Protein AF-A0A0F8ZFA3-F1 (afdb_monomer_lite)

Secondary structure (DSSP, 8-state):
--S-GGGTEEEEEEE-TTSSS-SEEE-B--EEESEEEE----TT--SS-EEEEEE-SBTTBB-TT-EEES-EEE--S-TT--EEEEEES-BS-EEES-EEE--SSS-EEEEEEEE---TTS-PPPSBS-EEES-EEESEEEEEEE-TT-----SEEES-EEPPPTT-TT--EEEEE------TT-----EEE-EEE-STTTT-SSTTS---HHHHHHTT-EE-S-EEEPP-

Structure (mmCIF, N/CA/C/O backbone):
data_AF-A0A0F8ZFA3-F1
#
_entry.id   AF-A0A0F8ZFA3-F1
#
loop_
_atom_site.group_PDB
_atom_site.id
_atom_site.type_symbol
_atom_site.label_atom_id
_atom_site.label_alt_id
_atom_site.label_comp_id
_atom_site.label_asym_id
_atom_site.label_entity_id
_atom_site.label_seq_id
_atom_site.pdbx_PDB_ins_code
_atom_site.Cartn_x
_atom_site.Cartn_y
_atom_site.Cartn_z
_atom_site.occupancy
_atom_site.B_iso_or_equiv
_atom_site.auth_seq_id
_atom_site.auth_comp_id
_atom_site.auth_asym_id
_atom_site.auth_atom_id
_atom_site.pdbx_PDB_model_num
ATOM 1 N N . TRP A 1 1 ? -10.335 -19.748 -10.833 1.00 47.91 1 TRP A N 1
ATOM 2 C CA . TRP A 1 1 ? -9.251 -20.535 -10.216 1.00 47.91 1 TRP A CA 1
ATOM 3 C C . TRP A 1 1 ? -9.582 -20.750 -8.748 1.00 47.91 1 TRP A C 1
ATOM 5 O O . TRP A 1 1 ? -9.912 -19.781 -8.081 1.00 47.91 1 TRP A O 1
ATOM 15 N N . GLY A 1 2 ? -9.582 -22.001 -8.275 1.00 59.97 2 GLY A N 1
ATOM 16 C CA . GLY A 1 2 ? -10.076 -22.413 -6.948 1.00 59.97 2 GLY A CA 1
ATOM 17 C C . GLY A 1 2 ? -9.141 -22.133 -5.764 1.00 59.97 2 GLY A C 1
ATOM 18 O O . GLY A 1 2 ? -9.181 -22.863 -4.781 1.00 59.97 2 GLY A O 1
ATOM 19 N N . MET A 1 3 ? -8.283 -21.115 -5.854 1.00 65.62 3 MET A N 1
ATOM 20 C CA . MET A 1 3 ? -7.496 -20.654 -4.708 1.00 65.62 3 MET A CA 1
ATOM 21 C C . MET A 1 3 ? -8.322 -19.691 -3.863 1.00 65.62 3 MET A C 1
ATOM 23 O O . MET A 1 3 ? -9.056 -18.857 -4.400 1.00 65.62 3 MET A O 1
ATOM 27 N N . SER A 1 4 ? -8.157 -19.780 -2.540 1.00 68.94 4 SER A N 1
ATOM 28 C CA . SER A 1 4 ? -8.679 -18.766 -1.625 1.00 68.94 4 SER A CA 1
ATOM 29 C C . SER A 1 4 ? -8.237 -17.378 -2.103 1.00 68.94 4 SER A C 1
ATOM 31 O O . SER A 1 4 ? -7.054 -17.213 -2.421 1.00 68.94 4 SER A O 1
ATOM 33 N N . PRO A 1 5 ? -9.136 -16.376 -2.151 1.00 67.75 5 PRO A N 1
ATOM 34 C CA . PRO A 1 5 ? -8.777 -15.004 -2.498 1.00 67.75 5 PRO A CA 1
ATOM 35 C C . PRO A 1 5 ? -7.551 -14.478 -1.741 1.00 67.75 5 PRO A C 1
ATOM 37 O O . PRO A 1 5 ? -6.695 -13.843 -2.343 1.00 67.75 5 PRO A O 1
ATOM 40 N N . ARG A 1 6 ? -7.395 -14.865 -0.469 1.00 66.31 6 ARG A N 1
ATOM 41 C CA . ARG A 1 6 ? -6.261 -14.481 0.389 1.00 66.31 6 ARG A CA 1
ATOM 42 C C . ARG A 1 6 ? -4.913 -15.071 -0.030 1.00 66.31 6 ARG A C 1
ATOM 44 O O . ARG A 1 6 ? -3.864 -14.596 0.392 1.00 66.31 6 ARG A O 1
ATOM 51 N N . HIS A 1 7 ? -4.922 -16.138 -0.823 1.00 70.44 7 HIS A N 1
ATOM 52 C CA . HIS A 1 7 ? -3.706 -16.823 -1.263 1.00 70.44 7 HIS A CA 1
ATOM 53 C C . HIS A 1 7 ? -3.337 -16.524 -2.717 1.00 70.44 7 HIS A C 1
ATOM 55 O O . HIS A 1 7 ? -2.330 -17.036 -3.199 1.00 70.44 7 HIS A O 1
ATOM 61 N N . ARG A 1 8 ? -4.103 -15.680 -3.426 1.00 74.31 8 ARG A N 1
ATOM 62 C CA . ARG A 1 8 ? -3.733 -15.233 -4.780 1.00 74.31 8 ARG A CA 1
ATOM 63 C C . ARG A 1 8 ? -2.332 -14.611 -4.766 1.00 74.31 8 ARG A C 1
ATOM 65 O O . ARG A 1 8 ? -1.925 -14.016 -3.776 1.00 74.31 8 ARG A O 1
ATOM 72 N N . GLY A 1 9 ? -1.566 -14.838 -5.829 1.00 71.25 9 GLY A N 1
ATOM 73 C CA . GLY A 1 9 ? -0.175 -14.393 -5.937 1.00 71.25 9 GLY A CA 1
ATOM 74 C C . GLY A 1 9 ? 0.862 -15.247 -5.202 1.00 71.25 9 GLY A C 1
ATOM 75 O O . GLY A 1 9 ? 2.001 -15.267 -5.643 1.00 71.25 9 GLY A O 1
ATOM 76 N N . GLU A 1 10 ? 0.503 -16.027 -4.174 1.00 76.31 10 GLU A N 1
ATOM 77 C CA . GLU A 1 10 ? 1.477 -16.762 -3.340 1.00 76.31 10 GLU A CA 1
ATOM 78 C C . GLU A 1 10 ? 2.384 -17.709 -4.143 1.00 76.31 10 GLU A C 1
ATOM 80 O O . GLU A 1 10 ? 3.598 -17.726 -3.948 1.00 76.31 10 GLU A O 1
ATOM 85 N N . PHE A 1 11 ? 1.820 -18.427 -5.115 1.00 79.06 11 PHE A N 1
ATOM 86 C CA . PHE A 1 11 ? 2.559 -19.370 -5.968 1.00 79.06 11 PHE A CA 1
ATOM 87 C C . PHE A 1 11 ? 3.069 -18.754 -7.282 1.00 79.06 11 PHE A C 1
ATOM 89 O O . PHE A 1 11 ? 3.661 -19.449 -8.103 1.00 79.06 11 PHE A O 1
ATOM 96 N N . CYS A 1 12 ? 2.854 -17.451 -7.479 1.00 83.12 12 CYS A N 1
ATOM 97 C CA . CYS A 1 12 ? 3.374 -16.660 -8.597 1.00 83.12 12 CYS A CA 1
ATOM 98 C C . CYS A 1 12 ? 4.129 -15.437 -8.052 1.00 83.12 12 CYS A C 1
ATOM 100 O O . CYS A 1 12 ? 3.949 -14.315 -8.528 1.00 83.12 12 CYS A O 1
ATOM 102 N N . THR A 1 13 ? 4.917 -15.663 -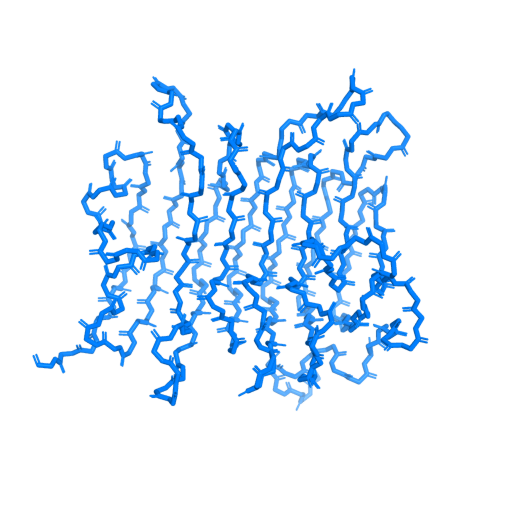6.998 1.00 88.94 13 THR A N 1
ATOM 103 C CA . THR A 1 13 ? 5.621 -14.610 -6.266 1.00 88.94 13 THR A CA 1
ATOM 104 C C . THR A 1 13 ? 6.939 -14.261 -6.948 1.00 88.94 13 THR A C 1
ATOM 106 O O . THR A 1 13 ? 7.754 -15.144 -7.214 1.00 88.94 13 THR A O 1
ATOM 109 N N . ILE A 1 14 ? 7.166 -12.970 -7.189 1.00 89.75 14 ILE A N 1
ATOM 110 C CA . ILE A 1 14 ? 8.498 -12.427 -7.449 1.00 89.75 14 ILE A CA 1
ATOM 111 C C . ILE A 1 14 ? 9.176 -12.242 -6.096 1.00 89.75 14 ILE A C 1
ATOM 113 O O . ILE A 1 14 ? 8.665 -11.531 -5.228 1.00 89.75 14 ILE A O 1
ATOM 117 N N . ASP A 1 15 ? 10.309 -12.910 -5.924 1.00 86.69 15 ASP A N 1
ATOM 118 C CA . ASP A 1 15 ? 11.030 -12.968 -4.663 1.00 86.69 15 ASP A CA 1
ATOM 119 C C . ASP A 1 15 ? 12.437 -12.376 -4.820 1.00 86.69 15 ASP A C 1
ATOM 121 O O . ASP A 1 15 ? 13.279 -12.949 -5.510 1.00 86.69 15 ASP A O 1
ATOM 125 N N . SER A 1 16 ? 12.696 -11.235 -4.177 1.00 81.25 16 SER A N 1
ATOM 126 C CA . SER A 1 16 ? 14.048 -10.668 -4.049 1.00 81.25 16 SER A CA 1
ATOM 127 C C . SER A 1 16 ? 14.657 -10.921 -2.677 1.00 81.25 16 SER A C 1
ATOM 129 O O . SER A 1 16 ? 15.723 -10.398 -2.378 1.00 81.25 16 SER A O 1
ATOM 131 N N . SER A 1 17 ? 14.018 -11.724 -1.832 1.00 65.00 17 SER A N 1
ATOM 132 C CA . SER A 1 17 ? 14.284 -11.799 -0.396 1.00 65.00 17 SER A CA 1
ATOM 133 C C . SER A 1 17 ? 15.653 -12.368 0.032 1.00 65.00 17 SER A C 1
ATOM 135 O O . SER A 1 17 ? 15.923 -12.498 1.227 1.00 65.00 17 SER A O 1
ATOM 137 N N . HIS A 1 18 ? 16.516 -12.696 -0.932 1.00 64.81 18 HIS A N 1
ATOM 138 C CA . HIS A 1 18 ? 17.909 -13.125 -0.754 1.00 64.81 18 HIS A CA 1
ATOM 139 C C . HIS A 1 18 ? 18.919 -12.147 -1.390 1.00 64.81 18 HIS A C 1
ATOM 141 O O . HIS A 1 18 ? 20.112 -12.437 -1.456 1.00 64.81 18 HIS A O 1
ATOM 147 N N . THR A 1 19 ? 18.444 -11.008 -1.893 1.00 62.12 19 THR A N 1
ATOM 148 C CA . THR A 1 19 ? 19.218 -9.954 -2.560 1.00 62.12 19 THR A CA 1
ATOM 149 C C . THR A 1 19 ? 18.890 -8.601 -1.941 1.00 62.12 19 THR A C 1
ATOM 151 O O . THR A 1 19 ? 17.807 -8.428 -1.393 1.00 62.12 19 THR A O 1
ATOM 154 N N . ASP A 1 20 ? 19.792 -7.627 -2.045 1.00 70.75 20 ASP A N 1
ATOM 155 C CA . ASP A 1 20 ? 19.515 -6.281 -1.546 1.00 70.75 20 ASP A CA 1
ATOM 156 C C . ASP A 1 20 ? 18.407 -5.598 -2.371 1.00 70.75 20 ASP A C 1
ATOM 158 O O . ASP A 1 20 ? 18.604 -5.289 -3.548 1.00 70.75 20 ASP A O 1
ATOM 162 N N . GLY A 1 21 ? 17.255 -5.322 -1.745 1.00 77.38 21 GLY A N 1
ATOM 163 C CA . GLY A 1 21 ? 16.212 -4.448 -2.298 1.00 77.38 21 GLY A CA 1
ATOM 164 C C . GLY A 1 21 ? 14.831 -5.072 -2.572 1.00 77.38 21 GLY A C 1
ATOM 165 O O . GLY A 1 21 ? 14.562 -6.228 -2.228 1.00 77.38 21 GLY A O 1
ATOM 166 N N . PRO A 1 22 ? 13.915 -4.279 -3.170 1.00 86.44 22 PRO A N 1
ATOM 167 C CA . PRO A 1 22 ? 12.530 -4.683 -3.400 1.00 86.44 22 PRO A CA 1
ATOM 168 C C . PRO A 1 22 ? 12.418 -5.756 -4.488 1.00 86.44 22 PRO A C 1
ATOM 170 O O . PRO A 1 22 ? 13.243 -5.822 -5.398 1.00 86.44 22 PRO A O 1
ATOM 173 N N . ALA A 1 23 ? 11.336 -6.535 -4.444 1.00 89.56 23 ALA A N 1
ATOM 174 C CA . ALA A 1 23 ? 11.000 -7.525 -5.468 1.00 89.56 23 ALA A CA 1
ATOM 175 C C . ALA A 1 23 ? 10.749 -6.870 -6.828 1.00 89.56 23 ALA A C 1
ATOM 177 O O . ALA A 1 23 ? 11.053 -7.437 -7.876 1.00 89.56 23 ALA A O 1
ATOM 178 N N . ALA A 1 24 ? 10.198 -5.656 -6.807 1.00 90.25 24 ALA A N 1
ATOM 179 C CA . ALA A 1 24 ? 9.996 -4.848 -7.994 1.00 90.25 24 ALA A CA 1
ATOM 180 C C . ALA A 1 24 ? 10.166 -3.358 -7.689 1.00 90.25 24 ALA A C 1
ATOM 182 O O . ALA A 1 24 ? 9.701 -2.848 -6.666 1.00 90.25 24 ALA A O 1
ATOM 183 N N . ARG A 1 25 ? 10.783 -2.647 -8.635 1.00 91.44 25 ARG A N 1
ATOM 184 C CA . ARG A 1 25 ? 10.748 -1.187 -8.714 1.00 91.44 25 ARG A CA 1
ATOM 185 C C . ARG A 1 25 ? 10.045 -0.787 -10.003 1.00 91.44 25 ARG A C 1
ATOM 187 O O . ARG A 1 25 ? 10.526 -1.094 -11.091 1.00 91.44 25 ARG A O 1
ATOM 194 N N . ILE A 1 26 ? 8.915 -0.109 -9.869 1.00 92.19 26 ILE A N 1
ATOM 195 C CA . ILE A 1 26 ? 8.087 0.350 -10.980 1.00 92.19 26 ILE A CA 1
ATOM 196 C C . ILE A 1 26 ? 8.374 1.828 -11.192 1.00 92.19 26 ILE A C 1
ATOM 198 O O . ILE A 1 26 ? 8.230 2.636 -10.281 1.00 92.19 26 ILE A O 1
ATOM 202 N N . THR A 1 27 ? 8.796 2.165 -12.404 1.00 90.62 27 THR A N 1
ATOM 203 C CA . THR A 1 27 ? 9.165 3.529 -12.807 1.00 90.62 27 THR A CA 1
ATOM 204 C C . THR A 1 27 ? 8.320 4.031 -13.973 1.00 90.62 27 THR A C 1
ATOM 206 O O . THR A 1 27 ? 8.556 5.129 -14.475 1.00 90.62 27 THR A O 1
ATOM 209 N N . LYS A 1 28 ? 7.360 3.223 -14.436 1.00 90.25 28 LYS A N 1
ATOM 210 C CA . LYS A 1 28 ? 6.384 3.566 -15.471 1.00 90.25 28 LYS A CA 1
ATOM 211 C C . LYS A 1 28 ? 5.040 2.929 -15.154 1.00 90.25 28 LYS A C 1
ATOM 213 O O . LYS A 1 28 ? 5.013 1.784 -14.708 1.00 90.25 28 LYS A O 1
ATOM 218 N N . GLY A 1 29 ? 3.965 3.675 -15.400 1.00 90.19 29 GLY A N 1
ATOM 219 C CA . GLY A 1 29 ? 2.592 3.215 -1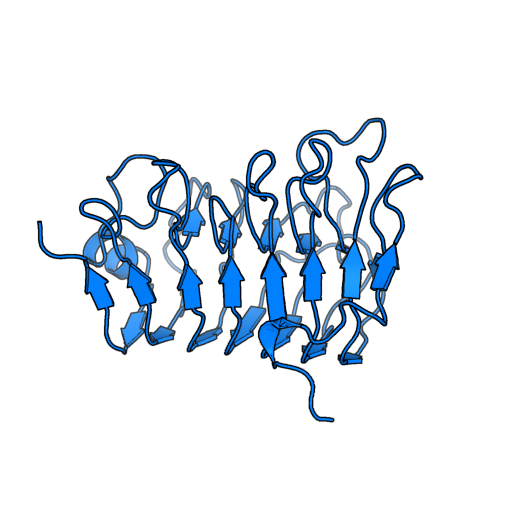5.213 1.00 90.19 29 GLY A CA 1
ATOM 220 C C . GLY A 1 29 ? 2.337 1.857 -15.861 1.00 90.19 29 GLY A C 1
ATOM 221 O O . GLY A 1 29 ? 2.652 1.641 -17.034 1.00 90.19 29 GLY A O 1
ATOM 222 N N . CYS A 1 30 ? 1.779 0.926 -15.092 1.00 94.69 30 CYS A N 1
ATOM 223 C CA . CYS A 1 30 ? 1.456 -0.410 -15.575 1.00 94.69 30 CYS A CA 1
ATOM 224 C C . CYS A 1 30 ? 0.260 -1.016 -14.837 1.00 94.69 30 CYS A C 1
ATOM 226 O O . CYS A 1 30 ? -0.173 -0.536 -13.793 1.00 94.69 30 CYS A O 1
ATOM 228 N N . THR A 1 31 ? -0.281 -2.104 -15.376 1.00 97.19 31 THR A N 1
ATOM 229 C CA . THR A 1 31 ? -1.288 -2.908 -14.681 1.00 97.19 31 THR A CA 1
ATOM 230 C C . THR A 1 31 ? -0.693 -4.262 -14.342 1.00 97.19 31 THR A C 1
ATOM 232 O O . THR A 1 31 ? -0.181 -4.957 -15.220 1.00 97.19 31 THR A O 1
ATOM 235 N N . ILE A 1 32 ? -0.769 -4.638 -13.069 1.00 95.56 32 ILE A N 1
ATOM 236 C CA . ILE A 1 32 ? -0.257 -5.901 -12.551 1.00 95.56 32 ILE A CA 1
ATOM 237 C C . ILE A 1 32 ? -1.398 -6.644 -11.870 1.00 95.56 32 ILE A C 1
ATOM 239 O O . ILE A 1 32 ? -2.048 -6.113 -10.970 1.00 95.56 32 ILE A O 1
ATOM 243 N N . ILE A 1 33 ? -1.644 -7.877 -12.319 1.00 93.50 33 ILE A N 1
ATOM 244 C CA . ILE A 1 33 ? -2.782 -8.679 -11.872 1.00 93.50 33 ILE A CA 1
ATOM 245 C C . ILE A 1 33 ? -2.304 -10.035 -11.363 1.00 93.50 33 ILE A C 1
ATOM 247 O O . ILE A 1 33 ? -1.624 -10.762 -12.086 1.00 93.50 33 ILE A O 1
ATOM 251 N N . GLY A 1 34 ? -2.704 -10.400 -10.145 1.00 90.75 34 GLY A N 1
ATOM 252 C CA . GLY A 1 34 ? -2.564 -11.765 -9.634 1.00 90.75 34 GLY A CA 1
ATOM 253 C C . GLY A 1 34 ? -1.155 -12.188 -9.207 1.00 90.75 34 GLY A C 1
ATOM 254 O O . GLY A 1 34 ? -0.965 -13.369 -8.913 1.00 90.75 34 GLY A O 1
ATOM 255 N N . LEU A 1 35 ? -0.177 -11.276 -9.188 1.00 92.62 35 LEU A N 1
ATOM 256 C CA . LEU A 1 35 ? 1.209 -11.573 -8.802 1.00 92.62 35 LEU A CA 1
ATOM 257 C C . LEU A 1 35 ? 1.436 -11.430 -7.294 1.00 92.62 35 LEU A C 1
ATOM 259 O O . LEU A 1 35 ? 0.801 -10.614 -6.623 1.00 92.62 35 LEU A O 1
ATOM 263 N N . GLY A 1 36 ? 2.362 -12.233 -6.771 1.00 92.81 36 GLY A N 1
ATOM 264 C CA . GLY A 1 36 ? 2.896 -12.081 -5.420 1.00 92.81 36 GLY A CA 1
ATOM 265 C C . GLY A 1 36 ? 4.212 -11.302 -5.421 1.00 92.81 36 GLY A C 1
ATOM 266 O O . GLY A 1 36 ? 4.971 -11.369 -6.387 1.00 92.81 36 GLY A O 1
ATOM 267 N N . PHE A 1 37 ? 4.516 -10.616 -4.323 1.00 92.69 37 PHE A N 1
ATOM 268 C CA . PHE A 1 37 ? 5.778 -9.910 -4.114 1.00 92.69 37 PHE A CA 1
ATOM 269 C C . PHE A 1 37 ? 6.322 -10.169 -2.710 1.00 92.69 37 PHE A C 1
ATOM 271 O O . PHE A 1 37 ? 5.622 -9.945 -1.719 1.00 92.69 37 PHE A O 1
ATOM 278 N N . ALA A 1 38 ? 7.581 -10.601 -2.641 1.00 88.81 38 ALA A N 1
ATOM 279 C CA . ALA A 1 38 ? 8.335 -10.782 -1.406 1.00 88.81 38 ALA A CA 1
ATOM 280 C C . ALA A 1 38 ? 9.701 -10.092 -1.534 1.00 88.81 38 ALA A C 1
ATOM 282 O O . ALA A 1 38 ? 10.516 -10.452 -2.381 1.00 88.81 38 ALA A O 1
ATOM 283 N N . GLY A 1 39 ? 9.928 -9.058 -0.723 1.00 74.62 39 GLY A N 1
ATOM 284 C 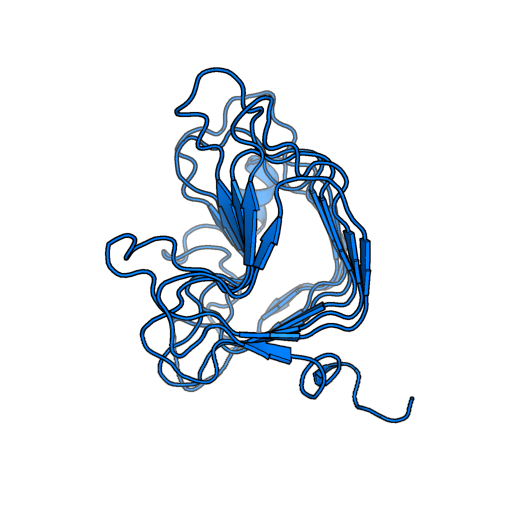CA . GLY A 1 39 ? 11.164 -8.270 -0.744 1.00 74.62 39 GLY A CA 1
ATOM 285 C C . GLY A 1 39 ? 12.223 -8.764 0.243 1.00 74.62 39 GLY A C 1
ATOM 286 O O . GLY A 1 39 ? 11.933 -9.575 1.124 1.00 74.62 39 GLY A O 1
ATOM 287 N N . ALA A 1 40 ? 13.434 -8.214 0.144 1.00 67.38 40 ALA A N 1
ATOM 288 C CA . ALA A 1 40 ? 14.435 -8.232 1.214 1.00 67.38 40 ALA A CA 1
ATOM 289 C C . ALA A 1 40 ? 14.784 -6.812 1.667 1.00 67.38 40 ALA A C 1
ATOM 291 O O . ALA A 1 40 ? 14.387 -5.816 1.059 1.00 67.38 40 ALA A O 1
ATOM 292 N N . GLN A 1 41 ? 15.564 -6.738 2.744 1.00 61.12 41 GLN A N 1
ATOM 293 C CA . GLN A 1 41 ? 16.226 -5.512 3.162 1.00 61.12 41 GLN A CA 1
ATOM 294 C C . GLN A 1 41 ? 17.114 -5.022 2.019 1.00 61.12 41 GLN A C 1
ATOM 296 O O . GLN A 1 41 ? 17.850 -5.809 1.432 1.00 61.12 41 GLN A O 1
ATOM 301 N N . ALA A 1 42 ? 17.081 -3.728 1.710 1.00 54.44 42 ALA A N 1
ATOM 302 C CA . ALA A 1 42 ? 18.192 -3.112 1.000 1.00 54.44 42 ALA A CA 1
ATOM 303 C C . ALA A 1 42 ? 19.291 -2.830 2.030 1.00 54.44 42 ALA A C 1
ATOM 305 O O . ALA A 1 42 ? 19.042 -2.098 2.996 1.00 54.44 42 ALA A O 1
ATOM 306 N N . SER A 1 43 ? 20.498 -3.371 1.852 1.00 46.53 43 SER A N 1
ATOM 307 C CA . SER A 1 43 ? 21.660 -2.881 2.593 1.00 46.53 43 SER A CA 1
ATOM 308 C C . SER A 1 43 ? 21.798 -1.361 2.362 1.00 46.53 43 SER A C 1
ATOM 310 O O . SER A 1 43 ? 22.024 -0.885 1.253 1.00 46.53 43 SER A O 1
ATOM 312 N N . GLY A 1 44 ? 21.553 -0.566 3.410 1.00 47.47 44 GLY A N 1
ATOM 313 C CA . GLY A 1 44 ? 21.683 0.899 3.380 1.00 47.47 44 GLY A CA 1
ATOM 314 C C . GLY A 1 44 ? 20.391 1.730 3.368 1.00 47.47 44 GLY A C 1
ATOM 315 O O . GLY A 1 44 ? 20.494 2.933 3.590 1.00 47.47 44 GLY A O 1
ATOM 316 N N . ASP A 1 45 ? 19.198 1.140 3.207 1.00 50.12 45 ASP A N 1
ATOM 317 C CA . ASP A 1 45 ? 17.912 1.868 3.285 1.00 50.12 45 ASP A CA 1
ATOM 318 C C . ASP A 1 45 ? 16.994 1.214 4.332 1.00 50.12 45 ASP A C 1
ATOM 320 O O . ASP A 1 45 ? 16.065 0.461 4.032 1.00 50.12 45 ASP A O 1
ATOM 324 N N . ASN A 1 46 ? 17.352 1.396 5.608 1.00 56.81 46 ASN A N 1
ATOM 325 C CA . ASN A 1 46 ? 16.813 0.581 6.702 1.00 56.81 46 ASN A CA 1
ATOM 326 C C . ASN A 1 46 ? 15.384 0.952 7.134 1.00 56.81 46 ASN A C 1
ATOM 328 O O . ASN A 1 46 ? 14.746 0.161 7.824 1.00 56.81 46 ASN A O 1
ATOM 332 N N . SER A 1 47 ? 14.883 2.133 6.763 1.00 65.38 47 SER A N 1
ATOM 333 C CA . SER A 1 47 ? 13.643 2.671 7.331 1.00 65.38 47 SER A CA 1
ATOM 334 C C . SER A 1 47 ? 12.458 2.609 6.377 1.00 65.38 47 SER A C 1
ATOM 336 O O . SER A 1 47 ? 11.330 2.656 6.856 1.00 65.38 47 SER A O 1
ATOM 338 N N . LYS A 1 48 ? 12.690 2.443 5.065 1.00 78.62 48 LYS A N 1
ATOM 339 C CA . LYS A 1 48 ? 11.662 2.402 4.001 1.00 78.62 48 LYS A CA 1
ATOM 340 C C . LYS A 1 48 ? 11.724 1.136 3.132 1.00 78.62 48 LYS A C 1
ATOM 342 O O . LYS A 1 48 ? 11.191 1.103 2.020 1.00 78.62 48 LYS A O 1
ATOM 347 N N . SER A 1 49 ? 12.359 0.075 3.635 1.00 84.56 49 SER A N 1
ATOM 348 C CA . SER A 1 49 ? 12.447 -1.210 2.934 1.00 84.56 49 SER A CA 1
ATOM 349 C C . SER A 1 49 ? 11.054 -1.781 2.651 1.00 84.56 49 SER A C 1
ATOM 351 O O . SER A 1 49 ? 10.208 -1.875 3.541 1.00 84.56 49 SER A O 1
ATOM 353 N N . SER A 1 50 ? 10.803 -2.138 1.390 1.00 88.38 50 SER A N 1
ATOM 354 C CA . SER A 1 50 ? 9.462 -2.483 0.909 1.00 88.38 50 SER A CA 1
ATOM 355 C C . SER A 1 50 ? 9.496 -3.647 -0.071 1.00 88.38 50 SER A C 1
ATOM 357 O O . SER A 1 50 ? 10.480 -3.804 -0.794 1.00 88.38 50 SER A O 1
ATOM 359 N N . THR A 1 51 ? 8.426 -4.447 -0.150 1.00 90.75 51 THR A N 1
ATOM 360 C CA . THR A 1 51 ? 8.359 -5.517 -1.167 1.00 90.75 51 THR A CA 1
ATOM 361 C C . THR A 1 51 ? 8.307 -4.942 -2.580 1.00 90.75 51 THR A C 1
ATOM 363 O O . THR A 1 51 ? 8.936 -5.483 -3.486 1.00 90.75 51 THR A O 1
ATOM 366 N N . VAL A 1 52 ? 7.622 -3.812 -2.764 1.00 92.88 52 VAL A N 1
ATOM 367 C CA . VAL A 1 52 ? 7.509 -3.108 -4.044 1.00 92.88 52 VAL A CA 1
ATOM 368 C C . VAL A 1 52 ? 7.683 -1.610 -3.834 1.00 92.88 52 VAL A C 1
ATOM 370 O O . VAL A 1 52 ? 7.180 -1.051 -2.861 1.00 92.88 52 VAL A O 1
ATOM 373 N N . VAL A 1 53 ? 8.368 -0.956 -4.772 1.00 91.19 53 VAL A N 1
ATOM 374 C CA . VAL A 1 53 ? 8.509 0.506 -4.817 1.00 91.19 53 VAL A CA 1
ATOM 375 C C . VAL A 1 53 ? 7.913 1.040 -6.113 1.00 91.19 53 VAL A C 1
ATOM 377 O O . VAL A 1 53 ? 8.296 0.591 -7.195 1.00 91.19 53 VAL A O 1
ATOM 380 N N . LEU A 1 54 ? 7.011 2.015 -6.010 1.00 91.44 54 LEU A N 1
ATOM 381 C CA . LEU A 1 54 ? 6.534 2.822 -7.132 1.00 91.44 54 LEU A CA 1
ATOM 382 C C . LEU A 1 54 ? 7.222 4.177 -7.040 1.00 91.44 54 LEU A C 1
ATOM 384 O O . LEU A 1 54 ? 7.018 4.916 -6.078 1.00 91.44 54 LEU A O 1
ATOM 388 N N . ASP A 1 55 ? 8.056 4.474 -8.030 1.00 87.75 55 ASP A N 1
ATOM 389 C CA . ASP A 1 55 ? 8.893 5.667 -8.045 1.00 87.75 55 ASP A CA 1
ATOM 390 C C . ASP A 1 55 ? 8.359 6.680 -9.063 1.00 87.75 55 ASP A C 1
ATOM 392 O O . ASP A 1 55 ? 8.333 6.416 -10.270 1.00 87.75 55 ASP A O 1
ATOM 396 N N . GLY A 1 56 ? 7.916 7.824 -8.545 1.00 82.31 56 GLY A N 1
ATOM 397 C CA . GLY A 1 56 ? 7.410 8.974 -9.288 1.00 82.31 56 GLY A CA 1
ATOM 398 C C . GLY A 1 56 ? 8.280 10.229 -9.141 1.00 82.31 56 GLY A C 1
ATOM 399 O O . GLY A 1 56 ? 7.830 11.336 -9.436 1.00 82.31 56 GLY A O 1
ATOM 400 N N . THR A 1 57 ? 9.502 10.093 -8.612 1.00 77.38 57 THR A N 1
ATOM 401 C CA . THR A 1 57 ? 10.288 11.235 -8.106 1.00 77.38 57 THR A CA 1
ATOM 402 C C . THR A 1 57 ? 11.005 12.065 -9.171 1.00 77.38 57 THR A C 1
ATOM 404 O O . THR A 1 57 ? 11.533 13.137 -8.860 1.00 77.38 57 THR A O 1
ATOM 407 N N . GLY A 1 58 ? 11.016 11.630 -10.432 1.00 69.50 58 GLY A N 1
ATOM 408 C CA . GLY A 1 58 ? 11.690 12.345 -11.512 1.00 69.50 58 GLY A CA 1
ATOM 409 C C . GLY A 1 58 ? 11.040 12.136 -12.874 1.00 69.50 58 GLY A C 1
ATOM 410 O O . GLY A 1 58 ? 10.309 11.186 -13.096 1.00 69.50 58 GLY A O 1
ATOM 411 N N . ALA A 1 59 ? 11.361 12.989 -13.850 1.00 62.12 59 ALA A N 1
ATOM 412 C CA . ALA A 1 59 ? 10.761 12.921 -15.193 1.00 62.12 59 ALA A CA 1
ATOM 413 C C . ALA A 1 59 ? 10.960 11.559 -15.905 1.00 62.12 59 ALA A C 1
ATOM 415 O O . ALA A 1 59 ? 10.164 11.155 -16.754 1.00 62.12 59 ALA A O 1
ATOM 416 N N . ALA A 1 60 ? 12.028 10.830 -15.563 1.00 60.09 60 ALA A N 1
ATOM 417 C CA . ALA A 1 60 ? 12.295 9.497 -16.096 1.00 60.09 60 ALA A CA 1
ATOM 418 C C . ALA A 1 60 ? 11.555 8.375 -15.341 1.00 60.09 60 ALA A C 1
ATOM 420 O O . ALA A 1 60 ? 11.401 7.288 -15.898 1.00 60.09 60 ALA A O 1
ATOM 421 N N . THR A 1 61 ? 11.060 8.633 -14.129 1.00 64.00 61 THR A N 1
ATOM 422 C CA . THR A 1 61 ? 10.351 7.693 -13.255 1.00 64.00 61 THR A CA 1
ATOM 423 C C . THR A 1 61 ? 8.937 8.220 -13.006 1.00 64.00 61 THR A C 1
ATOM 425 O O . THR A 1 61 ? 8.704 9.073 -12.165 1.00 64.00 61 THR A O 1
ATOM 428 N N . ASP A 1 62 ? 7.996 7.747 -13.819 1.00 75.44 62 ASP A N 1
ATOM 429 C CA . ASP A 1 62 ? 6.597 8.169 -13.810 1.00 75.44 62 ASP A CA 1
ATOM 430 C C . ASP A 1 62 ? 5.707 6.931 -13.660 1.00 75.44 62 ASP A C 1
ATOM 432 O O . ASP A 1 62 ? 5.109 6.429 -14.615 1.00 75.44 62 ASP A O 1
ATOM 436 N N . ALA A 1 63 ? 5.698 6.368 -12.452 1.00 77.62 63 ALA A N 1
ATOM 437 C CA . ALA A 1 63 ? 4.853 5.227 -12.114 1.00 77.62 63 ALA A CA 1
ATOM 438 C C . ALA A 1 63 ? 3.354 5.586 -12.019 1.00 77.62 63 ALA A C 1
ATOM 440 O O . ALA A 1 63 ? 2.580 4.799 -11.466 1.00 77.62 63 ALA A O 1
ATOM 441 N N . TYR A 1 64 ? 2.931 6.752 -12.518 1.00 86.19 64 TYR A N 1
ATOM 442 C CA . TYR A 1 64 ? 1.555 7.208 -12.388 1.00 86.19 64 TYR A CA 1
ATOM 443 C C . TYR A 1 64 ? 0.602 6.286 -13.148 1.00 86.19 64 TYR A C 1
ATOM 445 O O . TYR A 1 64 ? 0.966 5.658 -14.145 1.00 86.19 64 TYR A O 1
ATOM 453 N N . GLY A 1 65 ? -0.630 6.167 -12.658 1.00 88.31 65 GLY A N 1
ATOM 454 C CA . GLY A 1 65 ? -1.618 5.274 -13.267 1.00 88.31 65 GLY A CA 1
ATOM 455 C C . GLY A 1 65 ? -1.362 3.785 -13.015 1.00 88.31 65 GLY A C 1
ATOM 456 O O . GLY A 1 65 ? -1.992 2.948 -13.663 1.00 88.31 65 GLY A O 1
ATOM 457 N N . THR A 1 66 ? -0.429 3.421 -12.123 1.00 95.19 66 THR A N 1
ATOM 458 C CA . THR A 1 66 ? -0.180 2.005 -11.820 1.00 95.19 66 THR A CA 1
ATOM 459 C C . THR A 1 66 ? -1.372 1.390 -11.092 1.00 95.19 66 THR A C 1
ATOM 461 O O . THR A 1 66 ? -1.872 1.941 -10.111 1.00 95.19 66 THR A O 1
ATOM 464 N N . TRP A 1 67 ? -1.796 0.210 -11.547 1.00 96.88 67 TRP A N 1
ATOM 465 C CA . TRP A 1 67 ? -2.895 -0.545 -10.958 1.00 96.88 67 TRP A CA 1
ATOM 466 C C . TRP A 1 67 ? -2.453 -1.947 -10.543 1.00 96.88 67 TRP A C 1
ATOM 468 O O . TRP A 1 67 ? -2.079 -2.762 -11.387 1.00 96.88 67 TRP A O 1
ATOM 478 N N . PHE A 1 68 ? -2.558 -2.246 -9.250 1.00 96.62 68 PHE A N 1
ATOM 479 C CA . PHE A 1 68 ? -2.490 -3.608 -8.731 1.00 96.62 68 PHE A CA 1
ATOM 480 C C . PHE A 1 68 ? -3.887 -4.169 -8.519 1.00 96.62 68 PHE A C 1
ATOM 482 O O . PHE A 1 68 ? -4.713 -3.548 -7.848 1.00 96.62 68 PHE A O 1
ATOM 489 N N . LYS A 1 69 ? -4.130 -5.367 -9.049 1.00 95.06 69 LYS A N 1
ATOM 490 C CA . LYS A 1 69 ? -5.379 -6.093 -8.843 1.00 95.06 69 LYS A CA 1
ATOM 491 C C . LYS A 1 69 ? -5.111 -7.532 -8.436 1.00 95.06 69 LYS A C 1
ATOM 493 O O . LYS A 1 69 ? -4.334 -8.214 -9.093 1.00 95.06 69 LYS A O 1
ATOM 498 N N . ASP A 1 70 ? -5.798 -8.035 -7.415 1.00 93.44 70 ASP A N 1
ATOM 499 C CA . ASP A 1 70 ? -5.687 -9.445 -7.007 1.00 93.44 70 ASP A CA 1
ATOM 500 C C . ASP A 1 70 ? -4.252 -9.869 -6.622 1.00 93.44 70 ASP A C 1
ATOM 502 O O . ASP A 1 70 ? -3.909 -11.052 -6.692 1.00 93.44 70 ASP A O 1
A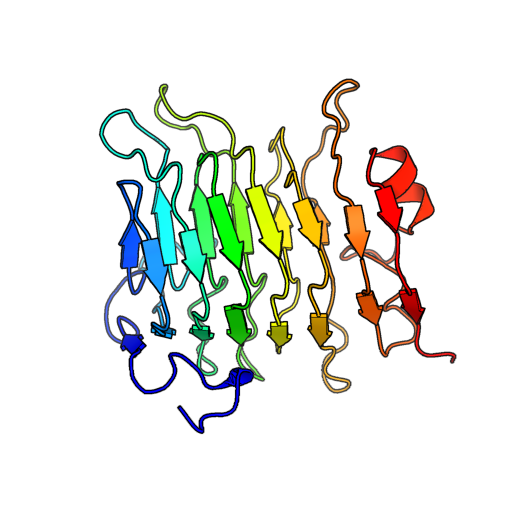TOM 506 N N . CYS A 1 71 ? -3.398 -8.908 -6.261 1.00 94.38 71 CYS A N 1
ATOM 507 C CA . CYS A 1 71 ? -1.988 -9.123 -5.947 1.00 94.38 71 CYS A CA 1
ATOM 508 C C . CYS A 1 71 ? -1.780 -9.429 -4.463 1.00 94.38 71 CYS A C 1
ATOM 510 O O . CYS A 1 71 ? -2.647 -9.177 -3.622 1.00 94.38 71 CYS A O 1
ATOM 512 N N . ARG A 1 72 ? -0.596 -9.941 -4.129 1.00 92.69 72 ARG A N 1
ATOM 513 C CA . ARG A 1 72 ? -0.200 -10.184 -2.741 1.00 92.69 72 ARG A CA 1
ATOM 514 C C . ARG A 1 72 ? 1.173 -9.614 -2.431 1.00 92.69 72 ARG A C 1
ATOM 516 O O . ARG A 1 72 ? 2.115 -9.822 -3.183 1.00 92.69 72 ARG A O 1
ATOM 523 N N . PHE A 1 73 ? 1.288 -8.967 -1.281 1.00 93.06 73 PHE A N 1
ATOM 524 C CA . PHE A 1 73 ? 2.525 -8.413 -0.744 1.00 93.06 73 PHE A CA 1
ATOM 525 C C . PHE A 1 73 ? 2.813 -9.109 0.580 1.00 93.06 73 PHE A C 1
ATOM 527 O O . PHE A 1 73 ? 1.992 -9.061 1.499 1.00 93.06 73 PHE A O 1
ATOM 534 N N . VAL A 1 74 ? 3.939 -9.815 0.671 1.00 89.00 74 VAL A N 1
ATOM 535 C CA . VAL A 1 74 ? 4.212 -10.712 1.796 1.00 89.00 74 VAL A CA 1
ATOM 536 C C . VAL A 1 74 ? 5.619 -10.528 2.354 1.00 89.00 74 VAL A C 1
ATOM 538 O O . VAL A 1 74 ? 6.588 -10.404 1.611 1.00 89.00 74 VAL A O 1
ATOM 541 N N . ASN A 1 75 ? 5.725 -10.516 3.682 1.00 83.69 75 ASN A N 1
ATOM 542 C CA . ASN A 1 75 ? 7.000 -10.415 4.399 1.00 83.69 75 ASN A CA 1
ATOM 543 C C . ASN A 1 75 ? 7.611 -11.809 4.699 1.00 83.69 75 ASN A C 1
ATOM 545 O O . ASN A 1 75 ? 8.829 -11.964 4.718 1.00 83.69 75 ASN A O 1
ATOM 549 N N . TRP A 1 76 ? 6.775 -12.840 4.898 1.00 82.88 76 TRP A N 1
ATOM 550 C CA . TRP A 1 76 ? 7.186 -14.197 5.317 1.00 82.88 76 TRP A CA 1
ATOM 551 C C . TRP A 1 76 ? 8.006 -14.242 6.619 1.00 82.88 76 TRP A C 1
ATOM 553 O O . TRP A 1 76 ? 8.848 -15.119 6.798 1.00 82.88 76 TRP A O 1
ATOM 563 N N . ASN A 1 77 ? 7.723 -13.334 7.553 1.00 78.50 77 ASN A N 1
ATOM 564 C CA . ASN A 1 77 ? 8.358 -13.281 8.868 1.00 78.50 77 ASN A CA 1
ATOM 565 C C . ASN A 1 77 ? 9.876 -13.071 8.835 1.00 78.50 77 ASN A C 1
ATOM 567 O O . ASN A 1 77 ? 10.647 -13.820 9.430 1.00 78.50 77 ASN A O 1
ATOM 571 N N . ARG A 1 78 ? 10.284 -12.012 8.145 1.00 76.19 78 ARG A N 1
ATOM 572 C CA . ARG A 1 78 ? 11.652 -11.547 7.966 1.00 76.19 78 ARG A CA 1
ATOM 573 C C . ARG A 1 78 ? 11.807 -10.147 8.557 1.00 76.19 78 ARG A C 1
ATOM 575 O O . ARG A 1 78 ? 11.027 -9.247 8.251 1.00 76.19 78 ARG A O 1
ATOM 582 N N . ASP A 1 79 ? 12.882 -9.951 9.311 1.00 73.44 79 ASP A N 1
ATOM 583 C CA . ASP A 1 79 ? 13.248 -8.718 10.043 1.00 73.44 79 ASP A CA 1
ATOM 584 C C . ASP A 1 79 ? 13.679 -7.534 9.149 1.00 73.44 79 ASP A C 1
ATOM 586 O O . ASP A 1 79 ? 14.334 -6.587 9.566 1.00 73.44 79 ASP A O 1
ATOM 590 N N . ALA A 1 80 ? 13.395 -7.632 7.858 1.00 70.06 80 ALA A N 1
ATOM 591 C CA . ALA A 1 80 ? 14.128 -6.944 6.807 1.00 70.06 80 ALA A CA 1
ATOM 592 C C . ALA A 1 80 ? 13.243 -6.022 5.953 1.00 70.06 80 ALA A C 1
ATOM 594 O O . ALA A 1 80 ? 13.755 -5.146 5.251 1.00 70.06 80 ALA A O 1
ATOM 595 N N . VAL A 1 81 ? 11.920 -6.216 5.989 1.00 76.62 81 VAL A N 1
ATOM 596 C CA . VAL A 1 81 ? 10.962 -5.513 5.128 1.00 76.62 81 VAL A CA 1
ATOM 597 C C . VAL A 1 81 ? 9.885 -4.853 5.972 1.00 76.62 81 VAL A C 1
ATOM 599 O O . VAL A 1 81 ? 9.043 -5.531 6.559 1.00 76.62 81 VAL A O 1
ATOM 602 N N . ASN A 1 82 ? 9.880 -3.525 5.973 1.00 83.62 82 ASN A N 1
ATOM 603 C CA . ASN A 1 82 ? 8.962 -2.743 6.790 1.00 83.62 82 ASN A CA 1
ATOM 604 C C . ASN A 1 82 ? 7.614 -2.522 6.100 1.00 83.62 82 ASN A C 1
ATOM 606 O O . ASN A 1 82 ? 6.610 -2.406 6.795 1.00 83.62 82 ASN A O 1
ATOM 610 N N . TYR A 1 83 ? 7.556 -2.514 4.763 1.00 90.31 83 TYR A N 1
ATOM 611 C CA . TYR A 1 83 ? 6.313 -2.218 4.046 1.00 90.31 83 TYR A CA 1
ATOM 612 C C . TYR A 1 83 ? 5.989 -3.192 2.916 1.00 90.31 83 TYR A C 1
ATOM 614 O O . TYR A 1 83 ? 6.868 -3.773 2.276 1.00 90.31 83 TYR A O 1
ATOM 622 N N . GLY A 1 84 ? 4.699 -3.346 2.621 1.00 92.81 84 GLY A N 1
ATOM 623 C CA . GLY A 1 84 ? 4.262 -4.033 1.410 1.00 92.81 84 GLY A CA 1
ATOM 624 C C . GLY A 1 84 ? 4.611 -3.197 0.181 1.00 92.81 84 GLY A C 1
ATOM 625 O O . GLY A 1 84 ? 5.484 -3.565 -0.605 1.00 92.81 84 GLY A O 1
ATOM 626 N N . VAL A 1 85 ? 3.970 -2.039 0.047 1.00 94.06 85 VAL A N 1
ATOM 627 C CA . VAL A 1 85 ? 4.154 -1.125 -1.088 1.00 94.06 85 VAL A CA 1
ATOM 628 C C . VAL A 1 85 ? 4.629 0.236 -0.603 1.00 94.06 85 VAL A C 1
ATOM 630 O O . VAL A 1 85 ? 4.039 0.812 0.304 1.00 94.06 85 VAL A O 1
ATOM 633 N N . TYR A 1 86 ? 5.649 0.777 -1.260 1.00 90.94 86 TYR A N 1
ATOM 634 C CA . TYR A 1 86 ? 6.108 2.144 -1.058 1.00 90.94 86 TYR A CA 1
ATOM 635 C C . TYR A 1 86 ? 5.765 3.016 -2.262 1.00 90.94 86 TYR A C 1
ATOM 637 O O . TYR A 1 86 ? 6.245 2.786 -3.373 1.00 90.94 86 TYR A O 1
ATOM 645 N N . LEU A 1 87 ? 4.919 4.014 -2.020 1.00 89.44 87 LEU A N 1
ATOM 646 C CA . LEU A 1 87 ? 4.496 5.024 -2.978 1.00 89.44 87 LEU A CA 1
ATOM 647 C C . LEU A 1 87 ? 5.356 6.273 -2.784 1.00 89.44 87 LEU A C 1
ATOM 649 O O . LEU A 1 87 ? 5.186 6.998 -1.803 1.00 89.44 87 LEU A O 1
ATOM 653 N N . ARG A 1 88 ? 6.293 6.504 -3.707 1.00 86.25 88 ARG A N 1
ATOM 654 C CA . ARG A 1 88 ? 7.270 7.591 -3.618 1.00 86.25 88 ARG A CA 1
ATOM 655 C C . ARG A 1 88 ? 6.980 8.662 -4.669 1.00 86.25 88 ARG A C 1
ATOM 657 O O . ARG A 1 88 ? 7.470 8.573 -5.795 1.00 86.25 88 ARG A O 1
ATOM 664 N N . GLY A 1 89 ? 6.177 9.658 -4.294 1.00 82.06 89 GLY A N 1
ATOM 665 C CA . GLY A 1 89 ? 5.820 10.804 -5.142 1.00 82.06 89 GLY A CA 1
ATOM 666 C C . GLY A 1 89 ? 5.003 10.431 -6.385 1.00 82.06 89 GLY A C 1
ATOM 667 O O . GLY A 1 89 ? 5.364 10.823 -7.493 1.00 82.06 89 GLY A O 1
ATOM 668 N N . VAL A 1 90 ? 3.951 9.620 -6.225 1.00 83.56 90 VAL A N 1
ATOM 669 C CA . VAL A 1 90 ? 3.194 9.010 -7.338 1.00 83.56 90 VAL A CA 1
ATOM 670 C C . VAL A 1 90 ? 1.725 9.413 -7.393 1.00 83.56 90 VAL A C 1
ATOM 672 O O . VAL A 1 90 ? 1.068 9.511 -6.365 1.00 83.56 90 VAL A O 1
ATOM 675 N N . ALA A 1 91 ? 1.174 9.568 -8.598 1.00 84.31 91 ALA A N 1
ATOM 676 C CA . ALA A 1 91 ? -0.222 9.948 -8.797 1.00 84.31 91 ALA A CA 1
ATOM 677 C C . ALA A 1 91 ? -1.070 8.859 -9.480 1.00 84.31 91 ALA A C 1
ATOM 679 O O . ALA A 1 91 ? -0.567 8.078 -10.290 1.00 84.31 91 ALA A O 1
ATOM 680 N N . GLY A 1 92 ? -2.375 8.826 -9.198 1.00 86.06 92 GLY A N 1
ATOM 681 C CA . GLY A 1 92 ? -3.331 7.982 -9.926 1.00 86.06 92 GLY A CA 1
ATOM 682 C C . GLY A 1 92 ? -3.128 6.485 -9.689 1.00 86.06 92 GLY A C 1
ATOM 683 O O . GLY A 1 92 ? -3.232 5.691 -10.622 1.00 86.06 92 GLY A O 1
ATOM 684 N N . ILE A 1 93 ? -2.750 6.096 -8.472 1.00 91.62 93 ILE A N 1
ATOM 685 C CA . ILE A 1 93 ? -2.456 4.699 -8.143 1.00 91.62 93 ILE A CA 1
ATOM 686 C C . ILE A 1 93 ? -3.720 4.006 -7.669 1.00 91.62 93 ILE A C 1
ATOM 688 O O . ILE A 1 93 ? -4.428 4.528 -6.814 1.00 91.62 93 ILE A O 1
ATOM 692 N N . ARG A 1 94 ? -3.952 2.786 -8.155 1.00 93.94 94 ARG A N 1
ATOM 693 C CA . ARG A 1 94 ? -5.029 1.926 -7.663 1.00 93.94 94 ARG A CA 1
ATOM 694 C C . ARG A 1 94 ? -4.482 0.615 -7.115 1.00 93.94 94 ARG A C 1
ATOM 696 O O . ARG A 1 94 ? -3.711 -0.068 -7.786 1.00 93.94 94 ARG A O 1
ATOM 703 N N . ILE A 1 95 ? -4.917 0.227 -5.923 1.00 95.00 95 ILE A N 1
ATOM 704 C CA . ILE A 1 95 ? -4.665 -1.094 -5.338 1.00 95.00 95 ILE A CA 1
ATOM 705 C C . ILE A 1 95 ? -6.012 -1.704 -4.956 1.00 95.00 95 ILE A C 1
ATOM 707 O O . ILE A 1 95 ? -6.720 -1.193 -4.088 1.00 95.00 95 ILE A O 1
ATOM 711 N N . ASP A 1 96 ? -6.382 -2.768 -5.657 1.00 93.50 96 ASP A N 1
ATOM 712 C CA . ASP A 1 96 ? -7.728 -3.337 -5.663 1.00 93.50 96 ASP A CA 1
ATOM 713 C C . ASP A 1 96 ? -7.679 -4.831 -5.332 1.00 93.50 96 ASP A C 1
ATOM 715 O O . ASP A 1 96 ? -6.955 -5.596 -5.982 1.00 93.50 96 ASP A O 1
ATOM 719 N N . ASN A 1 97 ? -8.445 -5.241 -4.322 1.00 92.62 97 ASN A N 1
ATOM 720 C CA . ASN A 1 97 ? -8.609 -6.633 -3.915 1.00 92.62 97 ASN A CA 1
ATOM 721 C C . ASN A 1 97 ? -7.262 -7.355 -3.704 1.00 92.62 97 ASN A C 1
ATOM 723 O O . ASN A 1 97 ? -7.070 -8.504 -4.113 1.00 92.62 97 ASN A O 1
ATOM 727 N N . CYS A 1 98 ? -6.293 -6.649 -3.118 1.00 93.88 98 CYS A N 1
ATOM 728 C CA . CYS A 1 98 ? -4.961 -7.164 -2.830 1.00 93.88 98 CYS A CA 1
ATOM 729 C C . CYS A 1 98 ? -4.830 -7.593 -1.364 1.00 93.88 98 CYS A C 1
ATOM 731 O O . CYS A 1 98 ? -5.532 -7.107 -0.479 1.00 93.88 98 CYS A O 1
ATOM 733 N N . ASN A 1 99 ? -3.888 -8.496 -1.098 1.00 92.12 99 ASN A N 1
ATOM 734 C CA . ASN A 1 99 ? -3.582 -8.966 0.248 1.00 92.12 99 ASN A CA 1
ATOM 735 C C . ASN A 1 99 ? -2.207 -8.475 0.710 1.00 92.12 99 ASN A C 1
ATOM 737 O O . ASN A 1 99 ? -1.208 -8.664 0.017 1.00 92.12 99 ASN A O 1
ATOM 741 N N . PHE A 1 100 ? -2.155 -7.901 1.904 1.00 91.88 100 PHE A N 1
ATOM 742 C CA . PHE A 1 100 ? -0.932 -7.497 2.582 1.00 91.88 100 PHE A CA 1
ATOM 743 C C . PHE A 1 100 ? -0.758 -8.380 3.807 1.00 91.88 100 PHE A C 1
ATOM 745 O O . PHE A 1 100 ? -1.613 -8.383 4.690 1.00 91.88 100 PHE A O 1
ATOM 752 N N . LYS A 1 101 ? 0.337 -9.140 3.859 1.00 87.94 101 LYS A N 1
ATOM 753 C CA . LYS A 1 101 ? 0.595 -10.075 4.952 1.00 87.94 101 LYS A CA 1
ATOM 754 C C . LYS A 1 101 ? 2.002 -9.919 5.513 1.00 87.94 101 LYS A C 1
ATOM 756 O O . LYS A 1 101 ? 2.983 -10.324 4.881 1.00 87.94 101 LYS A O 1
ATOM 761 N N . GLY A 1 102 ? 2.087 -9.355 6.713 1.00 82.81 102 GLY A N 1
ATOM 762 C CA . GLY A 1 102 ? 3.322 -9.329 7.487 1.00 82.81 102 GLY A CA 1
ATOM 763 C C . GLY A 1 102 ? 3.703 -10.704 8.051 1.00 82.81 102 GLY A C 1
ATOM 764 O O . GLY A 1 102 ? 3.085 -11.728 7.751 1.00 82.81 102 GLY A O 1
ATOM 765 N N . GLY A 1 103 ? 4.769 -10.736 8.847 1.00 79.00 103 GLY A N 1
ATOM 766 C CA . GLY A 1 103 ? 5.111 -11.876 9.688 1.00 79.00 103 GLY A CA 1
ATOM 767 C C . GLY A 1 103 ? 4.533 -11.766 11.095 1.00 79.00 103 GLY A C 1
ATOM 768 O O . GLY A 1 103 ? 4.334 -10.673 11.613 1.00 79.00 103 GLY A O 1
ATOM 769 N N . ASN A 1 104 ? 4.350 -12.909 11.752 1.00 74.38 104 ASN A N 1
ATOM 770 C CA . ASN A 1 104 ? 3.900 -12.995 13.147 1.00 74.38 104 ASN A CA 1
ATOM 771 C C . ASN A 1 104 ? 4.978 -12.615 14.188 1.00 74.38 104 ASN A C 1
ATOM 773 O O . ASN A 1 104 ? 4.751 -12.682 15.388 1.00 74.38 104 ASN A O 1
ATOM 777 N N . THR A 1 105 ? 6.198 -12.321 13.767 1.00 76.62 105 THR A N 1
ATOM 778 C CA . THR A 1 105 ? 7.296 -11.817 14.605 1.00 76.62 105 THR A CA 1
ATOM 779 C C . THR A 1 105 ? 7.779 -10.497 14.023 1.00 76.62 105 THR A C 1
ATOM 781 O O . THR A 1 105 ? 7.910 -9.509 14.738 1.00 76.62 105 THR A O 1
ATOM 784 N N . TYR A 1 106 ? 7.958 -10.479 12.703 1.00 77.12 106 TYR A N 1
ATOM 785 C CA . TYR A 1 106 ? 8.381 -9.336 11.914 1.00 77.12 106 TYR A CA 1
ATOM 786 C C . TYR A 1 106 ? 7.219 -8.877 11.031 1.00 77.12 106 TYR A C 1
ATOM 788 O O . TYR A 1 106 ? 7.091 -9.248 9.861 1.00 77.12 106 TYR A O 1
ATOM 796 N N . SER A 1 107 ? 6.308 -8.125 11.643 1.00 78.12 107 SER A N 1
ATOM 797 C CA . SER A 1 107 ? 5.171 -7.502 10.966 1.00 78.12 107 SER A CA 1
ATOM 798 C C . SER A 1 107 ? 5.639 -6.420 9.998 1.00 78.12 107 SER A C 1
ATOM 800 O O . SER A 1 107 ? 6.680 -5.802 10.220 1.00 78.12 107 SER A O 1
ATOM 802 N N . PHE A 1 108 ? 4.820 -6.097 8.996 1.00 85.69 108 PHE A N 1
ATOM 803 C CA . PHE A 1 108 ? 4.987 -4.803 8.334 1.00 85.69 108 PHE A CA 1
ATOM 804 C C . PHE A 1 108 ? 4.716 -3.673 9.337 1.00 85.69 108 PHE A C 1
ATOM 806 O O . PHE A 1 108 ? 3.771 -3.766 10.125 1.00 85.69 108 PHE A O 1
ATOM 813 N N . GLU A 1 109 ? 5.494 -2.593 9.277 1.00 85.12 109 GLU A N 1
ATOM 814 C CA . GLU A 1 109 ? 5.131 -1.324 9.908 1.00 85.12 109 GLU A CA 1
ATOM 815 C C . GLU A 1 109 ? 3.861 -0.782 9.242 1.00 85.12 109 GLU A C 1
ATOM 817 O O . GLU A 1 109 ? 2.881 -0.519 9.933 1.00 85.12 109 GLU A O 1
ATOM 822 N N . ALA A 1 110 ? 3.798 -0.756 7.906 1.00 87.31 110 ALA A N 1
ATOM 823 C CA . ALA A 1 110 ? 2.532 -0.561 7.204 1.00 87.31 110 ALA A CA 1
ATOM 824 C C . ALA A 1 110 ? 2.393 -1.431 5.954 1.00 87.31 110 ALA A C 1
ATOM 826 O O . ALA A 1 110 ? 3.368 -1.721 5.266 1.00 87.31 110 ALA A O 1
ATOM 827 N N . GLY A 1 111 ? 1.166 -1.825 5.612 1.00 91.19 111 GLY A N 1
ATOM 828 C CA . GLY A 1 111 ? 0.907 -2.455 4.315 1.00 91.19 111 GLY A CA 1
ATOM 829 C C . GLY A 1 111 ? 1.327 -1.541 3.158 1.00 91.19 111 GLY A C 1
ATOM 830 O O . GLY A 1 111 ? 2.013 -1.985 2.235 1.00 91.19 111 GLY A O 1
ATOM 831 N N . VAL A 1 112 ? 0.991 -0.253 3.252 1.00 91.88 112 VAL A N 1
ATOM 832 C CA . VAL A 1 112 ? 1.374 0.769 2.272 1.00 91.88 112 VAL A CA 1
ATOM 833 C C . VAL A 1 112 ? 1.986 1.990 2.960 1.00 91.88 112 VAL A C 1
ATOM 835 O O . VAL A 1 112 ? 1.368 2.583 3.843 1.00 91.88 112 VAL A O 1
ATOM 838 N N . LEU A 1 113 ? 3.172 2.393 2.504 1.00 89.38 113 LEU A N 1
ATOM 839 C CA . LEU A 1 113 ? 3.818 3.657 2.847 1.00 89.38 113 LEU A CA 1
ATOM 840 C C . LEU A 1 113 ? 3.547 4.697 1.756 1.00 89.38 113 LEU A C 1
ATOM 842 O O . LEU A 1 113 ? 3.841 4.459 0.583 1.00 89.38 113 LEU A O 1
ATOM 846 N N . ILE A 1 114 ? 3.034 5.857 2.151 1.00 85.88 114 ILE A N 1
ATOM 847 C CA . ILE A 1 114 ? 2.747 6.995 1.279 1.00 85.88 114 ILE A CA 1
ATOM 848 C C . ILE A 1 114 ? 3.716 8.118 1.622 1.00 85.88 114 ILE A C 1
ATOM 850 O O . ILE A 1 114 ? 3.665 8.699 2.710 1.00 85.88 114 ILE A O 1
ATOM 854 N N . ASP A 1 115 ? 4.583 8.440 0.672 1.00 82.25 115 ASP A N 1
ATOM 855 C CA . ASP A 1 115 ? 5.576 9.491 0.823 1.00 82.25 115 ASP A CA 1
ATOM 856 C C . ASP A 1 115 ? 5.523 10.472 -0.342 1.00 82.25 115 ASP A C 1
ATOM 858 O O . ASP A 1 115 ? 5.258 10.126 -1.498 1.00 82.25 115 ASP A O 1
ATOM 862 N N . ASN A 1 116 ? 5.825 11.716 -0.007 1.00 71.12 116 ASN A N 1
ATOM 863 C CA . ASN A 1 116 ? 5.929 12.830 -0.929 1.00 71.12 116 ASN A CA 1
ATOM 864 C C . ASN A 1 116 ? 7.379 13.243 -1.118 1.00 71.12 116 ASN A C 1
ATOM 866 O O . ASN A 1 116 ? 7.638 14.417 -1.368 1.00 71.12 116 ASN A O 1
ATOM 870 N N . ASP A 1 117 ? 8.322 12.318 -0.943 1.00 65.19 117 ASP A N 1
ATOM 871 C CA . ASP A 1 117 ? 9.732 12.596 -1.140 1.00 65.19 117 ASP A CA 1
ATOM 872 C C . ASP A 1 117 ? 9.992 13.082 -2.575 1.00 65.19 117 ASP A C 1
ATOM 874 O O . ASP A 1 117 ? 10.171 12.307 -3.509 1.00 65.19 117 ASP A O 1
ATOM 878 N N . VAL A 1 118 ? 9.985 14.404 -2.729 1.00 57.50 118 VAL A N 1
ATOM 879 C CA . VAL A 1 118 ? 10.266 15.152 -3.955 1.00 57.50 118 VAL A CA 1
ATOM 880 C C . VAL A 1 118 ? 11.715 15.645 -3.976 1.00 57.50 118 VAL A C 1
ATOM 882 O O . VAL A 1 118 ? 12.027 16.607 -4.688 1.00 57.50 118 VAL A O 1
ATOM 885 N N . THR A 1 119 ? 12.623 15.024 -3.204 1.00 52.69 119 THR A N 1
ATOM 886 C CA . THR A 1 119 ? 14.060 15.335 -3.279 1.00 52.69 119 THR A CA 1
ATOM 887 C C . THR A 1 119 ? 14.605 14.975 -4.665 1.00 52.69 119 THR A C 1
ATOM 889 O O . THR A 1 119 ? 15.043 13.865 -4.941 1.00 52.69 119 THR A O 1
ATOM 892 N N . GLY A 1 120 ? 14.530 15.937 -5.585 1.00 52.41 120 GLY A N 1
ATOM 893 C CA . GLY A 1 120 ? 14.867 15.737 -6.996 1.00 52.41 120 GLY A CA 1
ATOM 894 C C . GLY A 1 120 ? 14.293 16.782 -7.956 1.00 52.41 120 GLY A C 1
ATOM 895 O O . GLY A 1 120 ? 14.721 16.837 -9.103 1.00 52.41 120 GLY A O 1
ATOM 896 N N . GLY A 1 121 ? 13.371 17.646 -7.507 1.00 47.72 121 GLY A N 1
ATOM 897 C CA . GLY A 1 121 ? 12.955 18.834 -8.268 1.00 47.72 121 GLY A CA 1
ATOM 898 C C . GLY A 1 121 ? 11.976 18.584 -9.422 1.00 47.72 121 GLY A C 1
ATOM 899 O O . GLY A 1 121 ? 11.789 19.478 -10.244 1.00 47.72 121 GLY A O 1
ATOM 900 N N . GLY A 1 122 ? 11.340 17.408 -9.488 1.00 51.25 122 GLY A N 1
ATOM 901 C CA . GLY A 1 122 ? 10.349 17.093 -10.529 1.00 51.25 122 GLY A CA 1
ATOM 902 C C . GLY A 1 122 ? 9.190 16.175 -10.126 1.00 51.25 122 GLY A C 1
ATOM 903 O O . GLY A 1 122 ? 8.236 16.077 -10.891 1.00 51.25 122 GLY A O 1
ATOM 904 N N . GLY A 1 123 ? 9.242 15.520 -8.961 1.00 54.66 123 GLY A N 1
ATOM 905 C CA . GLY A 1 123 ? 8.141 14.681 -8.481 1.00 54.66 123 GLY A CA 1
ATOM 906 C C . GLY A 1 123 ? 6.938 15.506 -8.022 1.00 54.66 123 GLY A C 1
ATOM 907 O O . GLY A 1 123 ? 7.096 16.594 -7.464 1.00 54.66 123 GLY A O 1
ATOM 908 N N . GLN A 1 124 ? 5.733 14.987 -8.249 1.00 61.09 124 GLN A N 1
ATOM 909 C CA . GLN A 1 124 ? 4.519 15.486 -7.607 1.00 61.09 124 GLN A CA 1
ATOM 910 C C . GLN A 1 124 ? 4.328 14.781 -6.254 1.00 61.09 124 GLN A C 1
ATOM 912 O O . GLN A 1 124 ? 4.743 13.632 -6.091 1.00 61.09 124 GLN A O 1
ATOM 917 N N . PRO A 1 125 ? 3.698 15.439 -5.270 1.00 68.69 125 PRO A N 1
ATOM 918 C CA . PRO A 1 125 ? 3.173 14.764 -4.089 1.00 68.69 125 PRO A CA 1
ATOM 919 C C . PRO A 1 125 ? 2.313 13.551 -4.466 1.00 68.69 125 PRO A C 1
ATOM 921 O O . PRO A 1 125 ? 1.607 13.595 -5.476 1.00 68.69 125 PRO A O 1
ATOM 924 N N . SER A 1 126 ? 2.342 12.491 -3.655 1.00 77.31 126 SER A N 1
ATOM 925 C CA . SER A 1 126 ? 1.531 11.312 -3.936 1.00 77.31 126 SER A CA 1
ATOM 926 C C . SER A 1 126 ? 0.043 11.657 -3.843 1.00 77.31 126 SER A C 1
ATOM 928 O O . SER A 1 126 ? -0.416 12.081 -2.788 1.00 77.31 126 SER A O 1
ATOM 930 N N . ALA A 1 127 ? -0.706 11.506 -4.934 1.00 76.94 127 ALA A N 1
ATOM 931 C CA . ALA A 1 127 ? -2.077 12.009 -5.064 1.00 76.94 127 ALA A CA 1
ATOM 932 C C . ALA A 1 127 ? -2.971 11.040 -5.852 1.00 76.94 127 ALA A C 1
ATOM 934 O O . ALA A 1 127 ? -2.482 10.127 -6.510 1.00 76.94 127 ALA A O 1
ATOM 935 N N . ASP A 1 128 ? -4.290 11.230 -5.786 1.00 80.00 128 ASP A N 1
ATOM 936 C CA . ASP A 1 128 ? -5.270 10.401 -6.507 1.00 80.00 128 ASP A CA 1
ATOM 937 C C . ASP A 1 128 ? -5.061 8.893 -6.281 1.00 80.00 128 ASP A C 1
ATOM 939 O O . ASP A 1 128 ? -4.932 8.105 -7.218 1.00 80.00 128 ASP A O 1
ATOM 943 N N . LEU A 1 129 ? -4.958 8.503 -5.008 1.00 84.31 129 LEU A N 1
ATOM 944 C CA . LEU A 1 129 ? -4.709 7.122 -4.603 1.00 84.31 129 LEU A CA 1
ATOM 945 C C . LEU A 1 129 ? -6.021 6.423 -4.224 1.00 84.31 129 LEU A C 1
ATOM 947 O O . LEU A 1 129 ? -6.742 6.876 -3.330 1.00 84.31 129 LEU A O 1
ATOM 951 N N . GLU A 1 130 ? -6.288 5.288 -4.861 1.00 87.25 130 GLU A N 1
ATOM 952 C CA . GLU A 1 130 ? -7.453 4.441 -4.629 1.00 87.25 130 GLU A CA 1
ATOM 953 C C . GLU A 1 130 ? -7.035 3.101 -4.015 1.00 87.25 130 GLU A C 1
ATOM 955 O O . GLU A 1 130 ? -6.305 2.320 -4.627 1.00 87.25 130 GLU A O 1
ATOM 960 N N . PHE A 1 131 ? -7.551 2.785 -2.831 1.00 87.56 131 PHE A N 1
ATOM 961 C CA . PHE A 1 131 ? -7.357 1.491 -2.180 1.00 87.56 131 PHE A CA 1
ATOM 962 C C . PHE A 1 131 ? -8.720 0.875 -1.880 1.00 87.56 131 PHE A C 1
ATOM 964 O O . PHE A 1 131 ? -9.492 1.397 -1.067 1.00 87.56 131 PHE A O 1
ATOM 971 N N . VAL A 1 132 ? -9.038 -0.220 -2.563 1.00 86.94 132 VAL A N 1
ATOM 972 C CA . VAL A 1 132 ? -10.375 -0.817 -2.550 1.00 86.94 132 VAL A CA 1
ATOM 973 C C . VAL A 1 132 ? -10.298 -2.317 -2.284 1.00 86.94 132 VAL A C 1
ATOM 975 O O . VAL A 1 132 ? -9.466 -2.998 -2.871 1.00 86.94 132 VAL A O 1
ATOM 978 N N . ASP A 1 133 ? -11.169 -2.830 -1.414 1.00 87.38 133 ASP A N 1
ATOM 979 C CA . ASP A 1 133 ? -11.341 -4.265 -1.138 1.00 87.38 133 ASP A CA 1
ATOM 980 C C . ASP A 1 133 ? -10.055 -4.991 -0.681 1.00 87.38 133 ASP A C 1
ATOM 982 O O . ASP A 1 133 ? -9.928 -6.205 -0.833 1.00 87.38 133 ASP A O 1
ATOM 986 N N . ASN A 1 134 ? -9.071 -4.274 -0.127 1.00 88.75 134 ASN A N 1
ATOM 987 C CA . ASN A 1 134 ? -7.807 -4.887 0.285 1.00 88.75 134 ASN A CA 1
ATOM 988 C C . ASN A 1 134 ? -7.899 -5.527 1.672 1.00 88.75 134 ASN A C 1
ATOM 990 O O . ASN A 1 134 ? -8.660 -5.088 2.531 1.00 88.75 134 ASN A O 1
ATOM 994 N N . ASP A 1 135 ? -7.068 -6.538 1.904 1.00 86.44 135 ASP A N 1
ATOM 995 C CA . ASP A 1 135 ? -7.028 -7.302 3.149 1.00 86.44 135 ASP A CA 1
ATOM 996 C C . ASP A 1 135 ? -5.637 -7.186 3.801 1.00 86.44 135 ASP A C 1
ATOM 998 O O . ASP A 1 135 ? -4.644 -7.624 3.214 1.00 86.44 135 ASP A O 1
ATOM 1002 N N . PHE A 1 136 ? -5.558 -6.587 4.993 1.00 85.62 136 PHE A N 1
ATOM 1003 C CA . PHE A 1 136 ? -4.324 -6.331 5.742 1.00 85.62 136 PHE A CA 1
ATOM 1004 C C . PHE A 1 136 ? -4.236 -7.235 6.971 1.00 85.62 136 PHE A C 1
ATOM 1006 O O . PHE A 1 136 ? -5.036 -7.127 7.898 1.00 85.62 136 PHE A O 1
ATOM 1013 N N . HIS A 1 137 ? -3.229 -8.101 6.993 1.00 82.94 137 HIS A N 1
ATOM 1014 C CA . HIS A 1 137 ? -2.948 -9.044 8.068 1.00 82.94 137 HIS A CA 1
ATOM 1015 C C . HIS A 1 137 ? -1.523 -8.874 8.586 1.00 82.94 137 HIS A C 1
ATOM 1017 O O . HIS A 1 137 ? -0.587 -8.672 7.809 1.00 82.94 137 HIS A O 1
ATOM 1023 N N . ASP A 1 138 ? -1.350 -9.039 9.898 1.00 80.25 138 ASP A N 1
ATOM 1024 C CA . ASP A 1 138 ? -0.037 -9.019 10.551 1.00 80.25 138 ASP A CA 1
ATOM 1025 C C . ASP A 1 138 ? 0.744 -7.726 10.238 1.00 80.25 138 ASP A C 1
ATOM 1027 O O . ASP A 1 138 ? 1.963 -7.718 10.061 1.00 80.25 138 ASP A O 1
ATOM 1031 N N . THR A 1 139 ? 0.017 -6.613 10.121 1.00 80.62 139 THR A N 1
ATOM 1032 C CA . THR A 1 139 ? 0.561 -5.272 9.897 1.00 80.62 139 THR A CA 1
ATOM 1033 C C . THR A 1 139 ? 0.332 -4.410 11.131 1.00 80.62 139 THR A C 1
ATOM 1035 O O . THR A 1 139 ? -0.718 -4.493 11.776 1.00 80.62 139 THR A O 1
ATOM 1038 N N . ARG A 1 140 ? 1.289 -3.540 11.463 1.00 80.44 140 ARG A N 1
ATOM 1039 C CA . ARG A 1 140 ? 1.095 -2.543 12.520 1.00 80.44 140 ARG A CA 1
ATOM 1040 C C . ARG A 1 140 ? 0.068 -1.496 12.092 1.00 80.44 140 ARG A C 1
ATOM 1042 O O . ARG A 1 140 ? -0.878 -1.243 12.837 1.00 80.44 140 ARG A O 1
ATOM 1049 N N . TYR A 1 141 ? 0.212 -0.992 10.870 1.00 79.62 141 TYR A N 1
ATOM 1050 C CA . TYR A 1 141 ? -0.740 -0.122 10.187 1.00 79.62 141 TYR A CA 1
ATOM 1051 C C . TYR A 1 141 ? -1.161 -0.708 8.836 1.00 79.62 141 TYR A C 1
ATOM 1053 O O . TYR A 1 141 ? -0.384 -1.399 8.182 1.00 79.62 141 TYR A O 1
ATOM 1061 N N . ALA A 1 142 ? -2.374 -0.429 8.365 1.00 82.31 142 ALA A N 1
ATOM 1062 C CA . ALA A 1 142 ? -2.688 -0.655 6.955 1.00 82.31 142 ALA A CA 1
ATOM 1063 C C . ALA A 1 142 ? -1.967 0.387 6.087 1.00 82.31 142 ALA A C 1
ATOM 1065 O O . ALA A 1 142 ? -1.314 0.036 5.101 1.00 82.31 142 ALA A O 1
ATOM 1066 N N . PHE A 1 143 ? -1.998 1.647 6.528 1.00 83.44 143 PHE A N 1
ATOM 1067 C CA . PHE A 1 143 ? -1.418 2.786 5.824 1.00 83.44 143 PHE A CA 1
ATOM 1068 C C . PHE A 1 143 ? -0.528 3.621 6.740 1.00 83.44 143 PHE A C 1
ATOM 1070 O O . PHE A 1 143 ? -0.885 3.898 7.884 1.00 83.44 143 PHE A O 1
ATOM 1077 N N . GLU A 1 144 ? 0.598 4.083 6.211 1.00 84.31 144 GLU A N 1
ATOM 1078 C CA . GLU A 1 144 ? 1.405 5.136 6.819 1.00 84.31 144 GLU A CA 1
ATOM 1079 C C . GLU A 1 144 ? 1.574 6.298 5.842 1.00 84.31 144 GLU A C 1
ATOM 1081 O O . GLU A 1 144 ? 1.859 6.095 4.663 1.00 84.31 144 GLU A O 1
ATOM 1086 N N . ILE A 1 145 ? 1.418 7.520 6.346 1.00 79.62 145 ILE A N 1
ATOM 1087 C CA . ILE A 1 145 ? 1.677 8.762 5.621 1.00 79.62 145 ILE A CA 1
ATOM 1088 C C . ILE A 1 145 ? 2.858 9.469 6.290 1.00 79.62 145 ILE A C 1
ATOM 1090 O O . ILE A 1 145 ? 2.797 9.815 7.473 1.00 79.62 145 ILE A O 1
ATOM 1094 N N . VAL A 1 146 ? 3.927 9.707 5.528 1.00 77.44 146 VAL A N 1
ATOM 1095 C CA . VAL A 1 146 ? 5.163 10.336 6.026 1.00 77.44 146 VAL A CA 1
ATOM 1096 C C . VAL A 1 146 ? 4.959 11.829 6.327 1.00 77.44 146 VAL A C 1
ATOM 1098 O O . VAL A 1 146 ? 4.171 12.530 5.684 1.00 77.44 146 VAL A O 1
ATOM 1101 N N . THR A 1 147 ? 5.698 12.345 7.314 1.00 69.69 147 THR A N 1
ATOM 1102 C CA . THR A 1 147 ? 5.703 13.765 7.693 1.00 69.69 147 THR A CA 1
ATOM 1103 C C . THR A 1 147 ? 6.015 14.688 6.518 1.00 69.69 147 THR A C 1
ATOM 1105 O O . THR A 1 147 ? 6.955 14.461 5.764 1.00 69.69 147 THR A O 1
ATOM 1108 N N . GLY A 1 148 ? 5.238 15.769 6.391 1.00 59.84 148 GLY A N 1
ATOM 1109 C CA . GLY A 1 148 ? 5.334 16.717 5.276 1.00 59.84 148 GLY A CA 1
ATOM 1110 C C . GLY A 1 148 ? 4.525 16.300 4.046 1.00 59.84 148 GLY A C 1
ATOM 1111 O O . GLY A 1 148 ? 4.463 17.061 3.079 1.00 59.84 148 GLY A O 1
ATOM 1112 N N . SER A 1 149 ? 3.856 15.140 4.087 1.00 61.47 149 SER A N 1
ATOM 1113 C CA . SER A 1 149 ? 2.919 14.774 3.037 1.00 61.47 149 SER A CA 1
ATOM 1114 C C . SER A 1 149 ? 1.690 15.695 3.039 1.00 61.47 149 SER A C 1
ATOM 1116 O O . SER A 1 149 ? 1.059 15.908 4.073 1.00 61.47 149 SER A O 1
ATOM 1118 N N . GLN A 1 150 ? 1.372 16.265 1.875 1.00 56.34 150 GLN A N 1
ATOM 1119 C CA . GLN A 1 150 ? 0.262 17.191 1.655 1.00 56.34 150 GLN A CA 1
ATOM 1120 C C . GLN A 1 150 ? -1.000 16.496 1.155 1.00 56.34 150 GLN A C 1
ATOM 1122 O O . GLN A 1 150 ? -2.044 17.122 1.151 1.00 56.34 150 GLN A O 1
ATOM 1127 N N . TYR A 1 151 ? -0.946 15.236 0.728 1.00 59.44 151 TYR A N 1
ATOM 1128 C CA . TYR A 1 151 ? -2.114 14.560 0.174 1.00 59.44 151 TYR A CA 1
ATOM 1129 C C . TYR A 1 151 ? -2.220 13.167 0.775 1.00 59.44 151 TYR A C 1
ATOM 1131 O O . TYR A 1 151 ? -1.245 12.422 0.869 1.00 59.44 151 TYR A O 1
ATOM 1139 N N . GLY A 1 152 ? -3.424 12.868 1.252 1.00 58.53 152 GLY A N 1
ATOM 1140 C CA . GLY A 1 152 ? -3.827 11.520 1.600 1.00 58.53 152 GLY A CA 1
ATOM 1141 C C . GLY A 1 152 ? -4.574 10.884 0.427 1.00 58.53 152 GLY 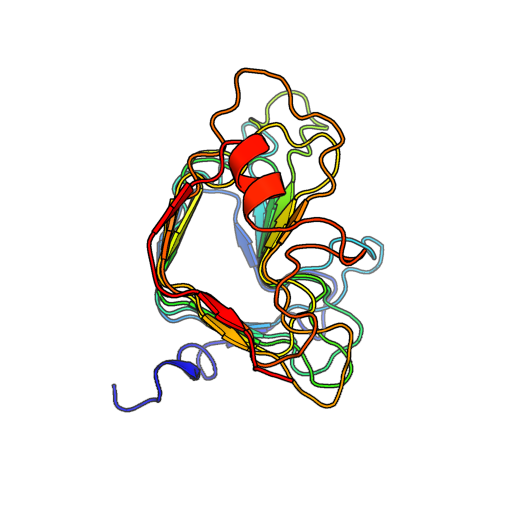A C 1
ATOM 1142 O O . GLY A 1 152 ? -4.864 11.552 -0.568 1.00 58.53 152 GLY A O 1
ATOM 1143 N N . PRO A 1 153 ? -4.918 9.603 0.536 1.00 63.91 153 PRO A N 1
ATOM 1144 C CA . PRO A 1 153 ? -5.630 8.894 -0.520 1.00 63.91 153 PRO A CA 1
ATOM 1145 C C . PRO A 1 153 ? -7.005 9.486 -0.798 1.00 63.91 153 PRO A C 1
ATOM 1147 O O . PRO A 1 153 ? -7.683 9.976 0.108 1.00 63.91 153 PRO A O 1
ATOM 1150 N N . SER A 1 154 ? -7.409 9.426 -2.064 1.00 66.12 154 SER A N 1
ATOM 1151 C CA . SER A 1 154 ? -8.684 9.961 -2.535 1.00 66.12 154 SER A CA 1
ATOM 1152 C C . SER A 1 154 ? -9.836 8.987 -2.295 1.00 66.12 154 SER A C 1
ATOM 1154 O O . SER A 1 154 ? -10.971 9.430 -2.140 1.00 66.12 154 SER A O 1
ATOM 1156 N N . TRP A 1 155 ? -9.568 7.676 -2.227 1.00 66.94 155 TRP A N 1
ATOM 1157 C CA . TRP A 1 155 ? -10.605 6.660 -2.041 1.00 66.94 155 TRP A CA 1
ATOM 1158 C C . TRP A 1 155 ? -10.110 5.463 -1.214 1.00 66.94 155 TRP A C 1
ATOM 1160 O O . TRP A 1 155 ? -9.166 4.784 -1.607 1.00 66.94 155 TRP A O 1
ATOM 1170 N N . PHE A 1 156 ? -10.799 5.144 -0.109 1.00 76.00 156 PHE A N 1
ATOM 1171 C CA . PHE A 1 156 ? -10.511 3.990 0.758 1.00 76.00 156 PHE A CA 1
ATOM 1172 C C . PHE A 1 156 ? -11.752 3.153 1.059 1.00 76.00 156 PHE A C 1
ATOM 1174 O O . PHE A 1 156 ? -12.387 3.315 2.093 1.00 76.00 156 PHE A O 1
ATOM 1181 N N . LYS A 1 157 ? -12.099 2.203 0.200 1.00 75.38 157 LYS A N 1
ATOM 1182 C CA . LYS A 1 157 ? -13.375 1.493 0.342 1.00 75.38 157 LYS A CA 1
ATOM 1183 C C . LYS A 1 157 ? -13.196 0.019 0.656 1.00 75.38 157 LYS A C 1
ATOM 1185 O O . LYS A 1 157 ? -12.429 -0.653 -0.019 1.00 75.38 157 LYS A O 1
ATOM 1190 N N . SER A 1 158 ? -13.950 -0.480 1.635 1.00 77.88 158 SER A N 1
ATOM 1191 C CA . SER A 1 158 ? -14.095 -1.917 1.903 1.00 77.88 158 SER A CA 1
ATOM 1192 C C . SER A 1 158 ? -12.772 -2.633 2.209 1.00 77.88 158 SER A C 1
ATOM 1194 O O . SER A 1 158 ? -12.641 -3.835 1.998 1.00 77.88 158 SER A O 1
ATOM 1196 N N . ASN A 1 159 ? -11.782 -1.900 2.729 1.00 79.62 159 ASN A N 1
ATOM 1197 C CA . ASN A 1 159 ? -10.518 -2.485 3.164 1.00 79.62 159 ASN A CA 1
ATOM 1198 C C . ASN A 1 159 ? -10.690 -3.109 4.552 1.00 79.62 159 ASN A C 1
ATOM 1200 O O . ASN A 1 159 ? -11.195 -2.463 5.467 1.00 79.62 159 ASN A O 1
ATOM 1204 N N . THR A 1 160 ? -10.222 -4.339 4.725 1.00 77.06 160 THR A N 1
ATOM 1205 C CA . THR A 1 160 ? -10.274 -5.056 6.001 1.00 77.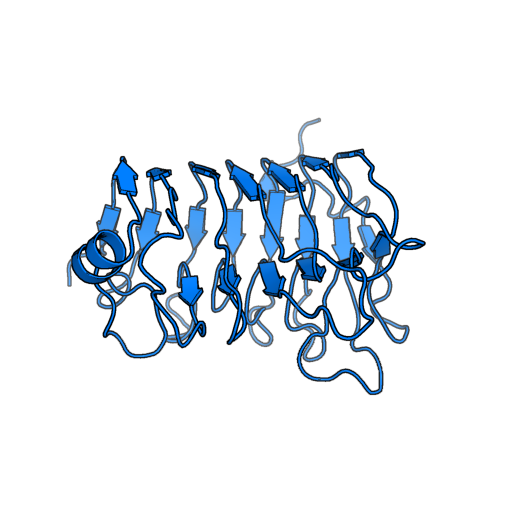06 160 THR A CA 1
ATOM 1206 C C . THR A 1 160 ? -8.898 -5.051 6.655 1.00 77.06 160 THR A C 1
ATOM 1208 O O . THR A 1 160 ? -7.906 -5.371 6.007 1.00 77.06 160 THR A O 1
ATOM 1211 N N . VAL A 1 161 ? -8.829 -4.709 7.942 1.00 76.81 161 VAL A N 1
ATOM 1212 C CA . VAL A 1 161 ? -7.596 -4.759 8.739 1.00 76.81 161 VAL A CA 1
ATOM 1213 C C . VAL A 1 161 ? -7.798 -5.754 9.868 1.00 76.81 161 VAL A C 1
ATOM 1215 O O . VAL A 1 161 ? -8.733 -5.617 10.650 1.00 76.81 161 VAL A O 1
ATOM 1218 N N . HIS A 1 162 ? -6.940 -6.765 9.949 1.00 71.00 162 HIS A N 1
ATOM 1219 C CA . HIS A 1 162 ? -7.038 -7.804 10.967 1.00 71.00 162 HIS A CA 1
ATOM 1220 C C . HIS A 1 162 ? -6.088 -7.517 12.113 1.00 71.00 162 HIS A C 1
ATOM 1222 O O . HIS A 1 162 ? -4.893 -7.283 11.926 1.00 71.00 162 HIS A O 1
ATOM 1228 N N . TYR A 1 163 ? -6.642 -7.587 13.314 1.00 62.25 163 TYR A N 1
ATOM 1229 C CA . TYR A 1 163 ? -5.894 -7.544 14.555 1.00 62.25 163 TYR A CA 1
ATOM 1230 C C . TYR A 1 163 ? -5.490 -8.957 14.987 1.00 62.25 163 TYR A C 1
ATOM 1232 O O . TYR A 1 163 ? -6.337 -9.851 15.013 1.00 62.25 163 TYR A O 1
ATOM 1240 N N . ASP A 1 164 ? -4.229 -9.144 15.388 1.00 58.31 164 ASP A N 1
ATOM 1241 C CA . ASP A 1 164 ? -3.828 -10.323 16.160 1.00 58.31 164 ASP A CA 1
ATOM 1242 C C . ASP A 1 164 ? -3.759 -9.965 17.649 1.00 58.31 164 ASP A C 1
ATOM 1244 O O . ASP A 1 164 ? -2.923 -9.174 18.094 1.00 58.31 164 ASP A O 1
ATOM 1248 N N . SER A 1 165 ? -4.631 -10.614 18.421 1.00 47.25 165 SER A N 1
ATOM 1249 C CA . SER A 1 165 ? -4.719 -10.537 19.883 1.00 47.25 165 SER A CA 1
ATOM 1250 C C . SER A 1 165 ? -3.413 -10.781 20.637 1.00 47.25 165 SER A C 1
ATOM 1252 O O . SER A 1 165 ? -3.301 -10.381 21.795 1.00 47.25 165 SER A O 1
ATOM 1254 N N . GLN A 1 166 ? -2.418 -11.412 20.011 1.00 54.72 166 GLN A N 1
ATOM 1255 C CA . GLN A 1 166 ? -1.138 -11.682 20.659 1.00 54.72 166 GLN A CA 1
ATOM 1256 C C . GLN A 1 166 ? -0.191 -10.475 20.674 1.00 54.72 166 GLN A C 1
ATOM 1258 O O . GLN A 1 166 ? 0.776 -10.480 21.436 1.00 54.72 166 GLN A O 1
ATOM 1263 N N . ASN A 1 167 ? -0.463 -9.420 19.894 1.00 57.12 167 ASN A N 1
ATOM 1264 C CA . ASN A 1 167 ? 0.403 -8.246 19.832 1.00 57.12 167 ASN A CA 1
ATOM 1265 C C . ASN A 1 167 ? -0.395 -6.937 19.893 1.00 57.12 167 ASN A C 1
ATOM 1267 O O . ASN A 1 167 ? -1.066 -6.528 18.949 1.00 57.12 167 ASN A O 1
ATOM 1271 N N . THR A 1 168 ? -0.280 -6.216 21.009 1.00 56.97 168 THR A N 1
ATOM 1272 C CA . THR A 1 168 ? -0.987 -4.944 21.277 1.00 56.97 168 THR A CA 1
ATOM 1273 C C . THR A 1 168 ? -0.615 -3.795 20.332 1.00 56.97 168 THR A C 1
ATOM 1275 O O . THR A 1 168 ? -1.179 -2.699 20.416 1.00 56.97 168 THR A O 1
ATOM 1278 N N . ARG A 1 169 ? 0.348 -4.008 19.429 1.00 58.31 169 ARG A N 1
ATOM 1279 C CA . ARG A 1 169 ? 0.783 -3.011 18.450 1.00 58.31 169 ARG A CA 1
ATOM 1280 C C . ARG A 1 169 ? 0.126 -3.165 17.078 1.00 58.31 169 ARG A C 1
ATOM 1282 O O . ARG A 1 169 ? 0.229 -2.220 16.307 1.00 58.31 169 ARG A O 1
ATOM 1289 N N . TRP A 1 170 ? -0.535 -4.280 16.768 1.00 66.94 170 TRP A N 1
ATOM 1290 C CA . TRP A 1 170 ? -0.985 -4.578 15.401 1.00 66.94 170 TRP A CA 1
ATOM 1291 C C . TRP A 1 170 ? -2.407 -4.126 15.079 1.00 66.94 170 TRP A C 1
ATOM 1293 O O . TRP A 1 170 ? -3.151 -3.719 15.968 1.00 66.94 170 TRP A O 1
ATOM 1303 N N . GLY A 1 171 ? -2.764 -4.184 13.793 1.00 60.62 171 GLY A N 1
ATOM 1304 C CA . GLY A 1 171 ? -4.139 -4.066 13.312 1.00 60.62 171 GLY A CA 1
ATOM 1305 C C . GLY A 1 171 ? -4.716 -2.652 13.309 1.00 60.62 171 GLY A C 1
ATOM 1306 O O . GLY A 1 171 ? -5.931 -2.506 13.408 1.00 60.62 171 GLY A O 1
ATOM 1307 N N . ARG A 1 172 ? -3.883 -1.606 13.222 1.00 71.88 172 ARG A N 1
ATOM 1308 C CA . ARG A 1 172 ? -4.364 -0.217 13.142 1.00 71.88 172 ARG A CA 1
ATOM 1309 C C . ARG A 1 172 ? -4.588 0.195 11.697 1.00 71.88 172 ARG A C 1
ATOM 1311 O O . ARG A 1 172 ? -3.922 -0.288 10.786 1.00 71.88 172 ARG A O 1
ATOM 1318 N N . PHE A 1 173 ? -5.503 1.131 11.482 1.00 73.00 173 PHE A N 1
ATOM 1319 C CA . PHE A 1 173 ? -5.812 1.582 10.132 1.00 73.00 173 PHE A CA 1
ATOM 1320 C C . PHE A 1 173 ? -4.738 2.528 9.558 1.00 73.00 173 PHE A C 1
ATOM 1322 O O . PHE A 1 173 ? -4.155 2.212 8.523 1.00 73.00 173 PHE A O 1
ATOM 1329 N N . LEU A 1 174 ? -4.435 3.658 10.213 1.00 74.62 174 LEU A N 1
ATOM 1330 C CA . LEU A 1 174 ? -3.630 4.730 9.605 1.00 74.62 174 LEU A CA 1
ATOM 1331 C C . LEU A 1 174 ? -2.669 5.412 10.587 1.00 74.62 174 LEU A C 1
ATOM 1333 O O . LEU A 1 174 ? -3.094 6.107 11.508 1.00 74.62 174 LEU A O 1
ATOM 1337 N N . LEU A 1 175 ? -1.369 5.351 10.309 1.00 75.19 175 LEU A N 1
ATOM 1338 C CA . LEU A 1 175 ? -0.403 6.269 10.907 1.00 75.19 175 LEU A CA 1
ATOM 1339 C C . LEU A 1 175 ? -0.261 7.520 10.035 1.00 75.19 175 LEU A C 1
ATOM 1341 O O . LEU A 1 175 ? 0.331 7.469 8.963 1.00 75.19 175 LEU A O 1
ATOM 1345 N N . ASP A 1 176 ? -0.784 8.651 10.499 1.00 71.38 176 ASP A N 1
ATOM 1346 C CA . ASP A 1 176 ? -0.600 9.941 9.833 1.00 71.38 176 ASP A CA 1
ATOM 1347 C C . ASP A 1 176 ? 0.462 10.757 10.577 1.00 71.38 176 ASP A C 1
ATOM 1349 O O . ASP A 1 176 ? 0.192 11.337 11.629 1.00 71.38 176 ASP A O 1
ATOM 1353 N N . ASN A 1 177 ? 1.685 10.775 10.040 1.00 69.56 177 ASN A N 1
ATOM 1354 C CA . ASN A 1 177 ? 2.785 11.566 10.586 1.00 69.56 177 ASN A CA 1
ATOM 1355 C C . ASN A 1 177 ? 2.835 12.985 9.979 1.00 69.56 177 ASN A C 1
ATOM 1357 O O . ASN A 1 177 ? 3.788 13.727 10.240 1.00 69.56 177 ASN A O 1
ATOM 1361 N N . SER A 1 178 ? 1.859 13.397 9.154 1.00 60.19 178 SER A N 1
ATOM 1362 C CA . SER A 1 178 ? 1.843 14.734 8.548 1.00 60.19 178 SER A CA 1
ATOM 1363 C C . SER A 1 178 ? 1.592 15.814 9.611 1.00 60.19 178 SER A C 1
ATOM 1365 O O . SER A 1 178 ? 0.538 15.898 10.230 1.00 60.19 178 SER A O 1
ATOM 1367 N N . ALA A 1 179 ? 2.588 16.674 9.843 1.00 47.44 179 ALA A N 1
ATOM 1368 C CA . ALA A 1 179 ? 2.535 17.718 10.872 1.00 47.44 179 ALA A CA 1
ATOM 1369 C C . ALA A 1 179 ? 1.605 18.905 10.528 1.00 47.44 179 ALA A C 1
ATOM 1371 O O . ALA A 1 179 ? 1.527 19.867 11.289 1.00 47.44 179 ALA A O 1
ATOM 1372 N N . THR A 1 180 ? 0.915 18.879 9.384 1.00 48.81 180 THR A N 1
ATOM 1373 C CA . THR A 1 180 ? 0.174 20.034 8.859 1.00 48.81 180 THR A CA 1
ATOM 1374 C C . THR A 1 180 ? -1.183 19.635 8.292 1.00 48.81 180 THR A C 1
ATOM 1376 O O . THR A 1 180 ? -1.293 19.190 7.152 1.00 48.81 180 THR A O 1
ATOM 1379 N N . ALA A 1 181 ? -2.236 19.900 9.067 1.00 42.44 181 ALA A N 1
ATOM 1380 C CA . ALA A 1 181 ? -3.598 20.054 8.567 1.00 42.44 181 ALA A CA 1
ATOM 1381 C C . ALA A 1 181 ? -3.723 21.412 7.849 1.00 42.44 181 ALA A C 1
ATOM 1383 O O . ALA A 1 181 ? -4.313 22.359 8.363 1.00 42.44 181 ALA A O 1
ATOM 1384 N N . SER A 1 182 ? -3.095 21.569 6.685 1.00 35.31 182 SER A N 1
ATOM 1385 C CA . SER A 1 182 ? -3.191 22.827 5.940 1.00 35.31 182 SER A CA 1
ATOM 1386 C C . SER A 1 182 ? -4.551 22.911 5.239 1.00 35.31 182 SER A C 1
ATOM 1388 O O . SER A 1 182 ? -4.720 22.321 4.179 1.00 35.31 182 SER A O 1
ATOM 1390 N N . ALA A 1 183 ? -5.501 23.593 5.893 1.00 33.59 183 ALA A N 1
ATOM 1391 C CA . ALA A 1 183 ? -6.726 24.326 5.490 1.00 33.59 183 ALA A CA 1
ATOM 1392 C C . ALA A 1 183 ? -7.383 24.198 4.082 1.00 33.59 183 ALA A C 1
ATOM 1394 O O . ALA A 1 183 ? -8.258 24.996 3.754 1.00 33.59 183 ALA A O 1
ATOM 1395 N N . GLY A 1 184 ? -7.033 23.237 3.237 1.00 36.66 184 GLY A N 1
ATOM 1396 C CA . GLY A 1 184 ? -7.556 23.117 1.872 1.00 36.66 184 GLY A CA 1
ATOM 1397 C C . GLY A 1 184 ? -7.323 21.759 1.216 1.00 36.66 184 GLY A C 1
ATOM 1398 O O . GLY A 1 184 ? -7.892 21.488 0.161 1.00 36.66 184 GLY A O 1
ATOM 1399 N N . ILE A 1 185 ? -6.546 20.872 1.841 1.00 40.56 185 ILE A N 1
ATOM 1400 C CA . ILE A 1 185 ? -6.420 19.490 1.385 1.00 40.56 185 ILE A CA 1
ATOM 1401 C C . ILE A 1 185 ? -7.637 18.733 1.902 1.00 40.56 185 ILE A C 1
ATOM 1403 O O . ILE A 1 185 ? -7.714 18.343 3.066 1.00 40.56 185 ILE A O 1
ATOM 1407 N N . SER A 1 186 ? -8.608 18.542 1.017 1.00 42.88 186 SER A N 1
ATOM 1408 C CA . SER A 1 186 ? -9.725 17.647 1.277 1.00 42.88 186 SER A CA 1
ATOM 1409 C C . SER A 1 186 ? -9.178 16.227 1.302 1.00 42.88 186 SER A C 1
ATOM 1411 O O . SER A 1 186 ? -9.001 15.607 0.254 1.00 42.88 186 SER A O 1
ATOM 1413 N N . LYS A 1 187 ? -8.890 15.707 2.495 1.00 52.53 187 LYS A N 1
ATOM 1414 C CA . LYS A 1 187 ? -8.657 14.281 2.687 1.00 52.53 187 LYS A CA 1
ATOM 1415 C C . LYS A 1 187 ? -10.004 13.562 2.534 1.00 52.53 187 LYS A C 1
ATOM 1417 O O . LYS A 1 187 ? -10.545 13.057 3.504 1.00 52.53 187 LYS A O 1
ATOM 1422 N N . ASN A 1 188 ? -10.573 13.556 1.322 1.00 46.66 188 ASN A N 1
ATOM 1423 C CA . ASN A 1 188 ? -11.878 12.972 0.968 1.00 46.66 188 ASN A CA 1
ATOM 1424 C C . ASN A 1 188 ? -11.877 11.430 1.050 1.00 46.66 188 ASN A C 1
ATOM 1426 O O . ASN A 1 188 ? -12.533 10.757 0.264 1.00 46.66 188 ASN A O 1
ATOM 1430 N N . MET A 1 189 ? -11.139 10.861 1.999 1.00 54.97 189 MET A N 1
ATOM 1431 C CA . MET A 1 189 ? -11.226 9.467 2.393 1.00 54.97 189 MET A CA 1
ATOM 1432 C C . MET A 1 189 ? -12.683 9.188 2.734 1.00 54.97 189 MET A C 1
ATOM 1434 O O . MET A 1 189 ? -13.212 9.824 3.634 1.00 54.97 189 MET A O 1
ATOM 1438 N N . ILE A 1 190 ? -13.337 8.292 2.005 1.00 51.31 190 ILE A N 1
ATOM 1439 C CA . ILE A 1 190 ? -14.604 7.693 2.422 1.00 51.31 190 ILE A CA 1
ATOM 1440 C C . ILE A 1 190 ? -14.243 6.298 2.895 1.00 51.31 190 ILE A C 1
ATOM 1442 O O . ILE A 1 190 ? -13.993 5.453 2.043 1.00 51.31 190 ILE A O 1
ATOM 1446 N N . MET A 1 191 ? -14.164 6.075 4.208 1.00 59.72 191 MET A N 1
ATOM 1447 C CA . MET A 1 191 ? -13.964 4.728 4.749 1.00 59.72 191 MET A CA 1
ATOM 1448 C C . MET A 1 191 ? -15.281 3.971 4.816 1.00 59.72 191 MET A C 1
ATOM 1450 O O . MET A 1 191 ? -16.209 4.446 5.464 1.00 59.72 191 MET A O 1
ATOM 1454 N N . ASP A 1 192 ? -15.325 2.781 4.222 1.00 54.06 192 ASP A N 1
ATOM 1455 C CA . ASP A 1 192 ? -16.463 1.864 4.319 1.00 54.06 192 ASP A CA 1
ATOM 1456 C C . ASP A 1 192 ? -16.003 0.518 4.886 1.00 54.06 192 ASP A C 1
ATOM 1458 O O . ASP A 1 192 ? -15.163 -0.147 4.283 1.00 54.06 192 ASP A O 1
ATOM 1462 N N . ASN A 1 193 ? -16.556 0.152 6.046 1.00 53.38 193 ASN A N 1
ATOM 1463 C CA . ASN A 1 193 ? -16.356 -1.090 6.806 1.00 53.38 193 ASN A CA 1
ATOM 1464 C C . ASN A 1 193 ? -14.936 -1.337 7.345 1.00 53.38 193 ASN A C 1
ATOM 1466 O O . ASN A 1 193 ? -14.164 -2.103 6.776 1.00 53.38 193 ASN A O 1
ATOM 1470 N N . TYR A 1 194 ? -14.635 -0.756 8.510 1.00 55.38 194 TYR A N 1
ATOM 1471 C CA . TYR A 1 194 ? -13.471 -1.105 9.332 1.00 55.38 194 TYR A CA 1
ATOM 1472 C C . TYR A 1 194 ? -13.909 -2.008 10.498 1.00 55.38 194 TYR A C 1
ATOM 1474 O O . TYR A 1 194 ? -14.822 -1.668 11.255 1.00 55.38 194 TYR A O 1
ATOM 1482 N N . ILE A 1 195 ? -13.260 -3.166 10.655 1.00 54.00 195 ILE A N 1
ATOM 1483 C CA . ILE A 1 195 ? -13.526 -4.112 11.750 1.00 54.00 195 ILE A CA 1
ATOM 1484 C C . ILE A 1 195 ? -12.319 -4.129 12.691 1.00 54.00 195 ILE A C 1
ATOM 1486 O O . ILE A 1 195 ? -11.300 -4.738 12.382 1.00 54.00 195 ILE A O 1
ATOM 1490 N N . GLY A 1 196 ? -12.441 -3.485 13.852 1.00 50.88 196 GLY A N 1
ATOM 1491 C CA . GLY A 1 196 ? -11.426 -3.451 14.900 1.00 50.88 196 GLY A CA 1
ATOM 1492 C C . GLY A 1 196 ? -11.805 -4.340 16.087 1.00 50.88 196 GLY A C 1
ATOM 1493 O O . GLY A 1 196 ? -12.605 -3.957 16.932 1.00 50.88 196 GLY A O 1
ATOM 1494 N N . LEU A 1 197 ? -11.213 -5.530 16.198 1.00 49.22 197 LEU A N 1
ATOM 1495 C CA . LEU A 1 197 ? -11.597 -6.536 17.204 1.00 49.22 197 LEU A CA 1
ATOM 1496 C C . LEU A 1 197 ? -10.927 -6.358 18.595 1.00 49.22 197 LEU A C 1
ATOM 1498 O O . LEU A 1 197 ? -10.783 -7.341 19.318 1.00 49.22 197 LEU A O 1
ATOM 1502 N N . ALA A 1 198 ? -10.517 -5.144 19.000 1.00 48.31 198 ALA A N 1
ATOM 1503 C CA . ALA A 1 198 ? -9.856 -4.892 20.299 1.00 48.31 198 ALA A CA 1
ATOM 1504 C C . ALA A 1 198 ? -10.359 -3.631 21.037 1.00 48.31 198 ALA A C 1
ATOM 1506 O O . ALA A 1 198 ? -10.765 -2.666 20.393 1.00 48.31 198 ALA A O 1
ATOM 1507 N N . ASN A 1 199 ? -10.214 -3.591 22.375 1.00 44.72 199 ASN A N 1
ATOM 1508 C CA . ASN A 1 199 ? -10.636 -2.481 23.265 1.00 44.72 199 ASN A CA 1
ATOM 1509 C C . ASN A 1 199 ? -9.979 -1.113 22.972 1.00 44.72 199 ASN A C 1
ATOM 1511 O O . ASN A 1 199 ? -10.406 -0.091 23.502 1.00 44.72 199 ASN A O 1
ATOM 1515 N N . THR A 1 200 ? -8.924 -1.075 22.151 1.00 46.91 200 THR A N 1
ATOM 1516 C CA . THR A 1 200 ? -8.241 0.148 21.684 1.00 46.91 200 THR A CA 1
ATOM 1517 C C . THR A 1 200 ? -8.260 0.289 20.158 1.00 46.91 200 THR A C 1
ATOM 1519 O O . THR A 1 200 ? -7.629 1.191 19.608 1.00 46.91 200 THR A O 1
ATOM 1522 N N . ALA A 1 201 ? -8.995 -0.575 19.449 1.00 46.00 201 ALA A N 1
ATOM 1523 C CA . ALA A 1 201 ? -9.109 -0.529 17.991 1.00 46.00 201 ALA A CA 1
ATOM 1524 C C . ALA A 1 201 ? -9.920 0.678 17.487 1.00 46.00 201 ALA A C 1
ATOM 1526 O O . ALA A 1 201 ? -9.922 0.956 16.289 1.00 46.00 201 ALA A O 1
ATOM 1527 N N . SER A 1 202 ? -10.556 1.417 18.401 1.00 46.44 202 SER A N 1
ATOM 1528 C CA . SER A 1 202 ? -11.232 2.700 18.178 1.00 46.44 202 SER A CA 1
ATOM 1529 C C . SER A 1 202 ? -10.285 3.828 17.750 1.00 46.44 202 SER A C 1
ATOM 1531 O O . SER A 1 202 ? -10.750 4.907 17.379 1.00 46.44 202 SER A O 1
ATOM 1533 N N . TYR A 1 203 ? -8.969 3.608 17.848 1.00 50.75 203 TYR A N 1
ATOM 1534 C CA . TYR A 1 203 ? -7.954 4.616 17.582 1.00 50.75 203 TYR A CA 1
ATOM 1535 C C . TYR A 1 203 ? -7.223 4.352 16.278 1.00 50.75 203 TYR A C 1
ATOM 1537 O O . TYR A 1 203 ? -6.687 3.270 16.038 1.00 50.75 203 TYR A O 1
ATOM 1545 N N . TYR A 1 204 ? -7.133 5.393 15.461 1.00 58.88 204 TYR A N 1
ATOM 1546 C CA . TYR A 1 204 ? -6.517 5.282 14.150 1.00 58.88 204 TYR A CA 1
ATOM 1547 C C . TYR A 1 204 ? -4.982 5.307 14.213 1.00 58.88 204 TYR A C 1
ATOM 1549 O O . TYR A 1 204 ? -4.360 4.691 13.359 1.00 58.88 204 TYR A O 1
ATOM 1557 N N . ASN A 1 205 ? -4.365 5.901 15.251 1.00 55.16 205 ASN A N 1
ATOM 1558 C CA . ASN A 1 205 ? -2.913 6.133 15.345 1.00 55.16 205 ASN A CA 1
ATOM 1559 C C . ASN A 1 205 ? -2.227 5.546 16.610 1.00 55.16 205 ASN A C 1
ATOM 1561 O O . ASN A 1 205 ? -2.856 4.900 17.448 1.00 55.16 205 ASN A O 1
ATOM 1565 N N . ASN A 1 206 ? -0.901 5.751 16.740 1.00 45.31 206 ASN A N 1
ATOM 1566 C CA . ASN A 1 206 ? -0.022 5.159 17.775 1.00 45.31 206 ASN A CA 1
ATOM 1567 C C . ASN A 1 206 ? -0.387 5.530 19.229 1.00 45.31 206 ASN A C 1
ATOM 1569 O O . ASN A 1 206 ? -0.191 4.715 20.130 1.00 45.31 206 ASN A O 1
ATOM 1573 N N . SER A 1 207 ? -0.932 6.725 19.464 1.00 49.66 207 SER A N 1
ATOM 1574 C CA . SER A 1 207 ? -1.099 7.307 20.804 1.00 49.66 207 SER A CA 1
ATOM 1575 C C . SER A 1 207 ? -2.463 7.068 21.451 1.00 49.66 207 SER A C 1
ATOM 1577 O O . SER A 1 207 ? -2.684 7.538 22.563 1.00 49.66 207 SER A O 1
ATOM 1579 N N . GLY A 1 208 ? -3.385 6.369 20.783 1.00 51.03 208 GLY A N 1
ATOM 1580 C CA . GLY A 1 208 ? -4.760 6.277 21.277 1.00 51.03 208 GLY A CA 1
ATOM 1581 C C . GLY A 1 208 ? -5.479 7.634 21.286 1.00 51.03 208 GLY A C 1
ATOM 1582 O O . GLY A 1 208 ? -6.403 7.833 22.063 1.00 51.03 208 GLY A O 1
ATOM 1583 N N . ALA A 1 209 ? -5.008 8.595 20.481 1.00 51.25 209 ALA A N 1
ATOM 1584 C CA . ALA A 1 209 ? -5.430 9.994 20.569 1.00 51.25 209 ALA A CA 1
ATOM 1585 C C . ALA A 1 209 ? -6.270 10.466 19.379 1.00 51.25 209 ALA A C 1
ATOM 1587 O O . ALA A 1 209 ? -6.811 11.560 19.445 1.00 51.25 209 ALA A O 1
ATOM 1588 N N . MET A 1 210 ? -6.354 9.688 18.294 1.00 55.72 210 MET A N 1
ATOM 1589 C CA . MET A 1 210 ? -7.186 10.039 17.140 1.00 55.72 210 MET A CA 1
ATOM 1590 C C . MET A 1 210 ? -8.408 9.131 17.074 1.00 55.72 210 MET A C 1
ATOM 1592 O O . MET A 1 210 ? -8.317 7.963 16.686 1.00 55.72 210 MET A O 1
ATOM 1596 N N . THR A 1 211 ? -9.535 9.698 17.483 1.00 61.00 211 THR A N 1
ATOM 1597 C CA . THR A 1 211 ? -10.890 9.176 17.324 1.00 61.00 211 THR A CA 1
ATOM 1598 C C . THR A 1 211 ? -11.402 9.406 15.896 1.00 61.00 211 THR A C 1
ATOM 1600 O O . THR A 1 211 ? -10.788 10.116 15.097 1.00 61.00 211 THR A O 1
ATOM 1603 N N . VAL A 1 212 ? -12.572 8.843 15.577 1.00 60.06 212 VAL A N 1
ATOM 1604 C CA . VAL A 1 212 ? -13.315 9.172 14.344 1.00 60.06 212 VAL A CA 1
ATOM 1605 C C . VAL A 1 212 ? -13.546 10.685 14.225 1.00 60.06 212 VAL A C 1
ATOM 1607 O O . VAL A 1 212 ? -13.311 11.246 13.161 1.00 60.06 212 VAL A O 1
ATOM 1610 N N . ALA A 1 213 ? -13.917 11.361 15.318 1.00 59.19 213 ALA A N 1
ATOM 1611 C CA . ALA A 1 213 ? -14.198 12.800 15.321 1.00 59.19 213 ALA A CA 1
ATOM 1612 C C . ALA A 1 213 ? -12.951 13.655 15.018 1.00 59.19 213 ALA A C 1
ATOM 1614 O O . ALA A 1 213 ? -13.037 14.683 14.340 1.00 59.19 213 ALA A O 1
ATOM 1615 N N . ASP A 1 214 ? -11.773 13.212 15.470 1.00 60.62 214 ASP A N 1
ATOM 1616 C CA . ASP A 1 214 ? -10.507 13.869 15.126 1.00 60.62 214 ASP A CA 1
ATOM 1617 C C . ASP A 1 214 ? -10.239 13.753 13.623 1.00 60.62 214 ASP A C 1
ATOM 1619 O O . ASP A 1 214 ? -9.856 14.723 12.974 1.00 60.62 214 ASP A O 1
ATOM 1623 N N . LEU A 1 215 ? -10.507 12.583 13.039 1.00 60.78 215 LEU A N 1
ATOM 1624 C CA . LEU A 1 215 ? -10.358 12.368 11.603 1.00 60.78 215 LEU A CA 1
ATOM 1625 C C . LEU A 1 215 ? -11.379 13.155 10.770 1.00 60.78 215 LEU A C 1
ATOM 1627 O O . LEU A 1 215 ? -11.007 13.732 9.748 1.00 60.78 215 LEU A O 1
ATOM 1631 N N . GLU A 1 216 ? -12.626 13.262 11.218 1.00 60.19 216 GLU A N 1
ATOM 1632 C CA . GLU A 1 216 ? -13.626 14.127 10.579 1.00 60.19 216 GLU A CA 1
ATOM 1633 C C . GLU A 1 216 ? -13.192 15.600 10.579 1.00 60.19 216 GLU A C 1
ATOM 1635 O O . GLU A 1 216 ? -13.344 16.292 9.571 1.00 60.19 216 GLU A O 1
ATOM 1640 N N . THR A 1 217 ? -12.548 16.063 11.657 1.00 60.62 217 THR A N 1
ATOM 1641 C CA . THR A 1 217 ? -11.956 17.414 11.738 1.00 60.62 217 THR A CA 1
ATOM 1642 C C . THR A 1 217 ? -10.831 17.616 10.715 1.00 60.62 217 THR A C 1
ATOM 1644 O O . THR A 1 217 ? -10.651 18.718 10.196 1.00 60.62 217 THR A O 1
ATOM 1647 N N . TYR A 1 218 ? -10.107 16.550 10.358 1.00 54.44 218 TYR A N 1
ATOM 1648 C CA . TYR A 1 218 ? -9.095 16.555 9.295 1.00 54.44 218 TYR A CA 1
ATOM 1649 C C . TYR A 1 218 ? -9.670 16.368 7.878 1.00 54.44 218 TYR A C 1
ATOM 1651 O O . TYR A 1 218 ? -8.904 16.283 6.915 1.00 54.44 218 TYR A O 1
ATOM 1659 N N . GLY A 1 219 ? -11.000 16.335 7.730 1.00 55.41 219 GLY A N 1
ATOM 1660 C CA . GLY A 1 219 ? -11.698 16.250 6.446 1.00 55.41 219 GLY A CA 1
ATOM 1661 C C . GLY A 1 219 ? -11.974 14.828 5.953 1.00 55.41 219 GLY A C 1
ATOM 1662 O O . GLY A 1 219 ? -12.521 14.680 4.858 1.00 55.41 219 GLY A O 1
ATOM 1663 N N . TYR A 1 220 ? -11.636 13.807 6.747 1.00 59.53 220 TYR A N 1
ATOM 1664 C CA . TYR A 1 220 ? -11.952 12.414 6.445 1.00 59.53 220 TYR A CA 1
ATOM 1665 C C . TYR A 1 220 ? -13.451 12.148 6.634 1.00 59.53 220 TYR A C 1
ATOM 1667 O O . TYR A 1 220 ? -14.075 12.639 7.570 1.00 59.53 220 TYR A O 1
ATOM 1675 N N . ARG A 1 221 ? -14.052 11.375 5.732 1.00 58.91 221 ARG A N 1
ATOM 1676 C CA . ARG A 1 221 ? -15.466 10.998 5.766 1.00 58.91 221 ARG A CA 1
ATOM 1677 C C . ARG A 1 221 ? -15.584 9.506 6.053 1.00 58.91 221 ARG A C 1
ATOM 1679 O O . ARG A 1 221 ? -14.861 8.679 5.504 1.00 58.91 221 ARG A O 1
ATOM 1686 N N . PHE A 1 222 ? -16.534 9.145 6.893 1.00 58.94 222 PHE A N 1
ATOM 1687 C CA . PHE A 1 222 ? -16.810 7.752 7.217 1.00 58.94 222 PHE A CA 1
ATOM 1688 C C . PHE A 1 222 ? -18.187 7.386 6.681 1.00 58.94 222 PHE A C 1
ATOM 1690 O O . PHE A 1 222 ? -19.130 8.171 6.767 1.00 58.94 222 PHE A O 1
ATOM 1697 N N . GLY A 1 223 ? -18.303 6.207 6.090 1.00 50.56 223 GLY A N 1
ATOM 1698 C CA . GLY A 1 223 ? -19.560 5.671 5.600 1.00 50.56 223 GLY A CA 1
ATOM 1699 C C . GLY A 1 223 ? -19.468 4.161 5.558 1.00 50.56 223 GLY A C 1
ATOM 1700 O O . GLY A 1 223 ? -18.912 3.639 4.613 1.00 50.56 223 GLY A O 1
ATOM 1701 N N . GLY A 1 224 ? -19.995 3.484 6.576 1.00 55.28 224 GLY A N 1
ATOM 1702 C CA . GLY A 1 224 ? -19.925 2.032 6.732 1.00 55.28 224 GLY A CA 1
ATOM 1703 C C . GLY A 1 224 ? -20.004 1.632 8.203 1.00 55.28 224 GLY A C 1
ATOM 1704 O O . GLY A 1 224 ? -20.141 2.486 9.079 1.00 55.28 224 GLY A O 1
ATOM 1705 N N . ASN A 1 225 ? -19.915 0.336 8.495 1.00 51.44 225 ASN A N 1
ATOM 1706 C CA . ASN A 1 225 ? -19.929 -0.148 9.873 1.00 51.44 225 ASN A CA 1
ATOM 1707 C C . ASN A 1 225 ? -18.528 -0.060 10.488 1.00 51.44 225 ASN A C 1
ATOM 1709 O O . ASN A 1 225 ? -17.555 -0.545 9.912 1.00 51.44 225 ASN A O 1
ATOM 1713 N N . HIS A 1 226 ? -18.426 0.544 11.671 1.00 55.06 226 HIS A N 1
ATOM 1714 C CA . HIS A 1 226 ? -17.216 0.516 12.486 1.00 55.06 226 HIS A CA 1
ATOM 1715 C C . HIS A 1 226 ? -17.466 -0.420 13.655 1.00 55.06 226 HIS A C 1
ATOM 1717 O O . HIS A 1 226 ? -18.309 -0.137 14.506 1.00 55.06 226 HIS A O 1
ATOM 1723 N N . TYR A 1 227 ? -16.750 -1.535 13.692 1.00 49.47 227 TYR A N 1
ATOM 1724 C CA . TYR A 1 227 ? -16.851 -2.466 14.807 1.00 49.47 227 TYR A CA 1
ATOM 1725 C C . TYR A 1 227 ? -15.687 -2.209 15.754 1.00 49.47 227 TYR A C 1
ATOM 1727 O O . TYR A 1 227 ? -14.534 -2.325 15.346 1.00 49.47 227 TYR A O 1
ATOM 1735 N N . ALA A 1 228 ? -15.998 -1.847 16.995 1.00 47.97 228 ALA A N 1
ATOM 1736 C CA . ALA A 1 228 ? -15.095 -2.018 18.123 1.00 47.97 228 ALA A CA 1
ATOM 1737 C C . ALA A 1 228 ? -15.427 -3.367 18.774 1.00 47.97 228 ALA A C 1
ATOM 1739 O O . ALA A 1 228 ? -16.597 -3.754 18.812 1.00 47.97 228 ALA A O 1
ATOM 1740 N N . ALA A 1 229 ? -14.433 -4.096 19.280 1.00 42.84 229 ALA A N 1
ATOM 1741 C CA . ALA A 1 229 ? -14.744 -5.130 20.257 1.00 42.84 229 ALA A CA 1
ATOM 1742 C C . ALA A 1 229 ? -15.191 -4.435 21.543 1.00 42.84 229 ALA A C 1
ATOM 1744 O O . ALA A 1 229 ? -14.434 -3.647 22.112 1.00 42.84 229 ALA A O 1
ATOM 1745 N N . ASP A 1 230 ? -16.423 -4.718 21.958 1.00 34.62 230 ASP A N 1
ATOM 1746 C CA . ASP A 1 230 ? -16.913 -4.351 23.278 1.00 34.62 230 ASP A CA 1
ATOM 1747 C C . ASP A 1 230 ? -16.048 -5.058 24.330 1.00 34.62 230 ASP A C 1
ATOM 1749 O O . ASP A 1 230 ? -15.905 -6.286 24.316 1.00 34.62 230 ASP A O 1
ATOM 1753 N N . GLY A 1 231 ? -15.469 -4.263 25.227 1.00 39.62 231 GLY A N 1
ATOM 1754 C CA . GLY A 1 231 ? -14.842 -4.708 26.465 1.00 39.62 231 GLY A CA 1
ATOM 1755 C C . GLY A 1 231 ? -15.545 -4.097 27.656 1.00 39.62 231 GLY A C 1
ATOM 1756 O O . GLY A 1 231 ? -15.727 -2.859 27.636 1.00 39.62 231 GLY A O 1
#

Foldseek 3Di:
DPDDLQCFQVVQEQAQAVDAAASEEAQDADEDERHEFEIFAHVPPQPAGENYEQDQQDPRRANENHEYYSYEFEHQADQGHQEHYEYELYEHYEYESYEYEYDPNGAHQEPYEAENPNVDPHGHHYEQYEYENYEYYRYLEPYEYDEPRPADYQEAENYEFDDDPVDPRGGAYYHYNHPDLPPPHQNAYEYADYEAQEPLNQARHDPSPDGPVNVVVSNYHYDYDYHYNDD

InterPro domains:
  IPR006626 Parallel beta-helix repeat [SM00710] (63-89)
  IPR006626 Parallel beta-helix repeat [SM00710] (90-116)
  IPR006626 Parallel beta-helix repeat [SM00710] (126-147)
  IPR011050 Pectin lyase fold/virulence factor [SSF51126] (30-225)
  IPR012334 Pectin lyase fold [G3DSA:2.160.20.10] (9-227)

Sequence (231 aa):
WGMSPRHRGEFCTIDSSHTDGPAARITKGCTIIGLGFAGAQASGDNSKSSTVVLDGTGAATDAYGTWFKDCRFVNWNRDAVNYGVYLRGVAGIRIDNCNFKGGNTYSFEAGVLIDNDVTGGGGQPSADLEFVDNDFHDTRYAFEIVTGSQYGPSWFKSNTVHYDSQNTRWGRFLLDNSATASAGISKNMIMDNYIGLANTASYYNNSGAMTVADLETYGYRFGGNHYAADG

Radius of gyration: 16.5 Å; chains: 1; bounding box: 42×47×43 Å

Organism: NCBI:txid412755

pLDDT: mean 71.57, std 16.52, range [33.59, 97.19]